Protein AF-A0A2D4SIP0-F1 (afdb_monomer_lite)

Radius of gyration: 26.3 Å; chains: 1; bounding box: 78×58×72 Å

pLDDT: mean 86.63, std 12.49, range [33.88, 98.44]

Foldseek 3Di:
DVVVVVVVVVVVLVVLLVCLPDPCLLVVLLVQLLCLLAPDPDDSLVSLLSNCVSDVPCSVVSLVSSLVSNLNSLVNLLVCLQVCCVVPVVVVCVVVVCVV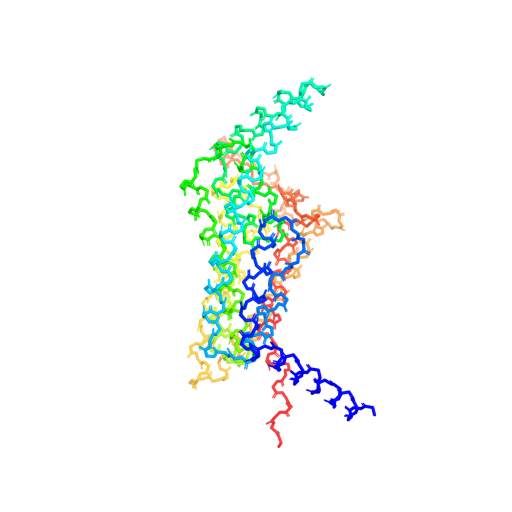VVVVLLVCCVVCLLVVLLCCLQDPNRNSVSSSSCSNSVPDVVSNSVSSNNNSSCRSVVSSVVSVDPVCCCLQQQQNLLVCQLVLLVVLVVVVVCCCPVVVDFDAPLRVVLNVLSVLSNVLSNQLNVCCPPPVVSNLVSLVVNLVSLQVSLVSLVVLQVLLVVNDPDDPSQVPPDPVCPDPVVVVVCVVVDDGDHSNHQPDDDPRGGSSNVSSVSSNVSSCSSCVCVVVVPPPDD

Sequence (334 aa):
MQKTIQSTMKKLYEWCQSLATDAKAKWALAGISFIESSFFPVPPDVILAPMVLADKSRAWFYAFICTLASVLGAILGYIIGRYLFELIGTPILETYSAQSAFEKFTRFYTDWGFWIVIISAISFVPFKVATIASGVVAMEPIGFLAACIIGRAIRFYGVTAALMVNIRLWLFQPLRRGIMISLGSLGVLAAVFGFEYLIGLAPCPLCLNQRIAFYLAVPLGLLAALTGSKKPSLSTISFMILTLIFLANSAYGGYHAGIEWGYWHGPASCAVNAMEVTNIEELILSLENGAPPSCSEAPWRLFGLSLAGYNMLASLGLALLAGFPILYRRKETI

Secondary structure (DSSP, 8-state):
-HHHHHHHHHHHHHHHHHHHHSTTHHHHHHHHHHHHHHT----THHHHHHHHHH-TTSHHHHHHHHHHHHHHHHHHHHHHHHHHIIIIIHHHHHHTT-HHHHHHHHHHHHHHHHHHHHHHHHSSS-HHHHHHHHHHTT--HHHHHHHHHHHHHHHHHHHHHHHHS-HHHHHH-HHHHHHHHHHHHHHHHHHHHHHHHTS--PPPHHHHHHHHHHHHHHHHHHHHHHHTTT-HHHHHHHHHHHHHHHHHHHHHHHHHHHHHTTSSPPPGGGS-------SHHHHHHHHHH-PPPPSSS-S-EETTEEHHHHHHHHHHHHHHHHHHHHHHGGGS--

Structure (mmCIF, N/CA/C/O backbone):
data_AF-A0A2D4SIP0-F1
#
_entry.id   AF-A0A2D4SIP0-F1
#
loop_
_atom_site.group_PDB
_atom_site.id
_atom_site.type_symbol
_atom_site.label_atom_id
_atom_site.label_alt_id
_atom_site.label_comp_id
_atom_site.label_asym_id
_atom_site.label_entity_id
_atom_site.label_seq_id
_atom_site.pdbx_PDB_ins_code
_atom_site.Cartn_x
_atom_site.Cartn_y
_atom_site.Cartn_z
_atom_site.occupancy
_atom_site.B_iso_or_equiv
_atom_site.auth_seq_id
_atom_site.auth_comp_id
_atom_site.auth_asym_id
_atom_site.auth_atom_id
_atom_site.pdbx_PDB_model_num
ATOM 1 N N . MET A 1 1 ? -39.271 7.438 -0.961 1.00 53.78 1 MET A N 1
ATOM 2 C CA . MET A 1 1 ? -37.922 7.389 -1.573 1.00 53.78 1 MET A CA 1
ATOM 3 C C . MET A 1 1 ? -36.937 6.521 -0.779 1.00 53.78 1 MET A C 1
ATOM 5 O O . MET A 1 1 ? -36.484 5.525 -1.321 1.00 53.78 1 MET A O 1
ATOM 9 N N . GLN A 1 2 ? -36.673 6.794 0.510 1.00 52.69 2 GLN A N 1
ATOM 10 C CA . GLN A 1 2 ? -35.760 5.984 1.353 1.00 52.69 2 GLN A CA 1
ATOM 11 C C . GLN A 1 2 ? -36.117 4.484 1.446 1.00 52.69 2 GLN A C 1
ATOM 13 O O . GLN A 1 2 ? -35.240 3.641 1.285 1.00 52.69 2 GLN A O 1
ATOM 18 N N . LYS A 1 3 ? -37.400 4.137 1.637 1.00 59.25 3 LYS A N 1
ATOM 19 C CA . LYS A 1 3 ? -37.852 2.731 1.724 1.00 59.25 3 LYS A CA 1
ATOM 20 C C . LYS A 1 3 ? -37.669 1.946 0.416 1.00 59.25 3 LYS A C 1
ATOM 22 O O . LYS A 1 3 ? -37.361 0.760 0.453 1.00 59.25 3 LYS A O 1
ATOM 27 N N . THR A 1 4 ? -37.826 2.606 -0.731 1.00 64.31 4 THR A N 1
ATOM 28 C CA . THR A 1 4 ? -37.648 1.999 -2.061 1.00 64.31 4 THR A CA 1
ATOM 29 C C . THR A 1 4 ? -36.170 1.752 -2.361 1.00 64.31 4 THR A C 1
ATOM 31 O O . THR A 1 4 ? -35.815 0.690 -2.851 1.00 64.31 4 THR A O 1
ATOM 34 N N . ILE A 1 5 ? -35.289 2.689 -1.990 1.00 60.44 5 ILE A N 1
ATOM 35 C CA . ILE A 1 5 ? -33.833 2.516 -2.120 1.00 60.44 5 ILE A CA 1
ATOM 36 C C . ILE A 1 5 ? -33.348 1.365 -1.225 1.00 60.44 5 ILE A C 1
ATOM 38 O O . ILE A 1 5 ? -32.595 0.508 -1.682 1.00 60.44 5 ILE A O 1
ATOM 42 N N . GLN A 1 6 ? -33.838 1.284 0.018 1.00 65.81 6 GLN A N 1
ATOM 43 C CA . GLN A 1 6 ? -33.513 0.182 0.930 1.00 65.81 6 GLN A CA 1
ATOM 44 C C . GLN A 1 6 ? -33.985 -1.184 0.411 1.00 65.81 6 GLN A C 1
ATOM 46 O O . GLN A 1 6 ? -33.255 -2.164 0.553 1.00 65.81 6 GLN A O 1
ATOM 51 N N . SER A 1 7 ? -35.166 -1.274 -0.212 1.00 74.88 7 SER A N 1
ATOM 52 C CA . SER A 1 7 ? -35.669 -2.550 -0.740 1.00 74.88 7 SER A CA 1
ATOM 53 C C . SER A 1 7 ? -34.929 -2.999 -2.004 1.00 74.88 7 SER A C 1
ATOM 55 O O . SER A 1 7 ? -34.628 -4.184 -2.135 1.00 74.88 7 SER A O 1
ATOM 57 N N . THR A 1 8 ? -34.563 -2.072 -2.894 1.00 72.31 8 THR A N 1
ATOM 58 C CA . THR A 1 8 ? -33.758 -2.374 -4.087 1.00 72.31 8 THR A CA 1
ATOM 59 C C . THR A 1 8 ? -32.338 -2.794 -3.712 1.00 72.31 8 THR A C 1
ATOM 61 O O . THR A 1 8 ? -31.847 -3.791 -4.232 1.00 72.31 8 THR A O 1
ATOM 64 N N . MET A 1 9 ? -31.696 -2.105 -2.759 1.00 65.75 9 MET A N 1
ATOM 65 C CA . MET A 1 9 ? -30.372 -2.497 -2.256 1.00 65.75 9 MET A CA 1
ATOM 66 C C . MET A 1 9 ? -30.395 -3.866 -1.577 1.00 65.75 9 MET A C 1
ATOM 68 O O . MET A 1 9 ? -29.481 -4.658 -1.780 1.00 65.75 9 MET A O 1
ATOM 72 N N . LYS A 1 10 ? -31.446 -4.164 -0.805 1.00 72.88 10 LYS A N 1
ATOM 73 C CA . LYS A 1 10 ? -31.614 -5.468 -0.160 1.00 72.88 10 LYS A CA 1
ATOM 74 C C . LYS A 1 10 ? -31.790 -6.590 -1.188 1.00 72.88 10 LYS A C 1
ATOM 76 O O . LYS A 1 10 ? -31.111 -7.599 -1.079 1.00 72.88 10 LYS A O 1
ATOM 81 N N . LYS A 1 11 ? -32.606 -6.382 -2.226 1.00 71.88 11 LYS A N 1
ATOM 82 C CA . LYS A 1 11 ? -32.772 -7.352 -3.324 1.00 71.88 11 LYS A CA 1
ATOM 83 C C . LYS A 1 11 ? -31.488 -7.568 -4.123 1.00 71.88 11 LYS A C 1
ATOM 85 O O . LYS A 1 11 ? -31.177 -8.700 -4.469 1.00 71.88 11 LYS A O 1
ATOM 90 N N . LEU A 1 12 ? -30.739 -6.500 -4.404 1.00 63.12 12 LEU A N 1
ATOM 91 C CA . LEU A 1 12 ? -29.446 -6.602 -5.082 1.00 63.12 12 LEU A CA 1
ATOM 92 C C . LEU A 1 12 ? -28.431 -7.356 -4.213 1.00 63.12 12 LEU A C 1
ATOM 94 O O . LEU A 1 12 ? -27.719 -8.216 -4.715 1.00 63.12 12 LEU A O 1
ATOM 98 N N . TYR A 1 13 ? -28.404 -7.076 -2.908 1.00 68.06 13 TYR A N 1
ATOM 99 C CA . TYR A 1 13 ? -27.579 -7.800 -1.944 1.00 68.06 13 TYR A CA 1
ATOM 100 C C . TYR A 1 13 ? -27.950 -9.286 -1.887 1.00 68.06 13 TYR A C 1
ATOM 102 O O . TYR A 1 13 ? -27.065 -10.123 -2.006 1.00 68.06 13 TYR A O 1
ATOM 110 N N . GLU A 1 14 ? -29.238 -9.617 -1.780 1.00 69.56 14 GLU A N 1
ATOM 111 C CA . GLU A 1 14 ? -29.744 -10.996 -1.761 1.00 69.56 14 GLU A CA 1
ATOM 112 C C . GLU A 1 14 ? -29.451 -11.740 -3.074 1.00 69.56 14 GLU A C 1
ATOM 114 O O . GLU A 1 14 ? -29.097 -12.915 -3.045 1.00 69.56 14 GLU A O 1
ATOM 119 N N . TRP A 1 15 ? -29.529 -11.061 -4.222 1.00 64.75 15 TRP A N 1
ATOM 120 C CA . TRP A 1 15 ? -29.164 -11.622 -5.527 1.00 64.75 15 TRP A CA 1
ATOM 121 C C . TRP A 1 15 ? -27.650 -11.838 -5.675 1.00 64.75 15 TRP A C 1
ATOM 123 O O . TRP A 1 15 ? -27.212 -12.903 -6.102 1.00 64.75 15 TRP A O 1
ATOM 133 N N . CYS A 1 16 ? -26.820 -10.878 -5.256 1.00 59.16 16 CYS A N 1
ATOM 134 C CA . CYS A 1 16 ? -25.368 -11.066 -5.191 1.00 59.16 16 CYS A CA 1
ATOM 135 C C . CYS A 1 16 ? -24.992 -12.190 -4.216 1.00 59.16 16 CYS A C 1
ATOM 137 O O . CYS A 1 16 ? -24.078 -12.967 -4.481 1.00 59.16 16 CYS A O 1
ATOM 139 N N . GLN A 1 17 ? -25.708 -12.300 -3.096 1.00 65.50 17 GLN A N 1
ATOM 140 C CA . GLN A 1 17 ? -25.509 -13.342 -2.100 1.00 65.50 17 GLN A CA 1
ATOM 141 C C . GLN A 1 17 ? -25.933 -14.716 -2.633 1.00 65.50 17 GLN A C 1
ATOM 143 O O . GLN A 1 17 ? -25.231 -15.694 -2.378 1.00 65.50 17 GLN A O 1
ATOM 148 N N . SER A 1 18 ? -27.011 -14.811 -3.418 1.00 68.12 18 SER A N 1
ATOM 149 C CA . SER A 1 18 ? -27.430 -16.071 -4.043 1.00 68.12 18 SER A CA 1
ATOM 150 C C . SER A 1 18 ? -26.445 -16.522 -5.124 1.00 68.12 18 SER A C 1
ATOM 152 O O . SER A 1 18 ? -26.069 -17.691 -5.157 1.00 68.12 18 SER A O 1
ATOM 154 N N . LEU A 1 19 ? -25.917 -15.590 -5.922 1.00 63.78 19 LEU A N 1
ATOM 155 C CA . LEU A 1 19 ? -24.836 -15.855 -6.877 1.00 63.78 19 LEU A CA 1
ATOM 156 C C . LEU A 1 19 ? -23.527 -16.271 -6.197 1.00 63.78 19 LEU A C 1
ATOM 158 O O . LEU A 1 19 ? -22.802 -17.092 -6.744 1.00 63.78 19 LEU A O 1
ATOM 162 N N . ALA A 1 20 ? -23.221 -15.721 -5.020 1.00 60.88 20 ALA A N 1
ATOM 163 C CA . ALA A 1 20 ? -22.012 -16.038 -4.258 1.00 60.88 20 ALA A CA 1
ATOM 164 C C . ALA A 1 20 ? -22.084 -17.379 -3.507 1.00 60.88 20 ALA A C 1
ATOM 166 O O . ALA A 1 20 ? -21.049 -17.995 -3.246 1.00 60.88 20 ALA A O 1
ATOM 167 N N . THR A 1 21 ? -23.287 -17.816 -3.127 1.00 64.31 21 THR A N 1
ATOM 168 C CA . THR A 1 21 ? -23.518 -19.055 -2.362 1.00 64.31 21 THR A CA 1
ATOM 169 C C . THR A 1 21 ? -23.770 -20.277 -3.244 1.00 64.31 21 THR A C 1
ATOM 171 O O . THR A 1 21 ? -23.653 -21.403 -2.756 1.00 64.31 21 THR A O 1
ATOM 174 N N . ASP A 1 22 ? -24.043 -20.080 -4.536 1.00 71.44 22 ASP A N 1
ATOM 175 C CA . ASP A 1 22 ? -24.164 -21.166 -5.506 1.00 71.44 22 ASP A CA 1
ATOM 176 C C . ASP A 1 22 ? -22.838 -21.949 -5.625 1.00 71.44 22 ASP A C 1
ATOM 178 O O . ASP A 1 22 ? -21.738 -21.386 -5.647 1.00 71.44 22 ASP A O 1
ATOM 182 N N . ALA A 1 23 ? -22.917 -23.275 -5.736 1.00 71.44 23 ALA A N 1
ATOM 183 C CA . ALA A 1 23 ? -21.751 -24.146 -5.890 1.00 71.44 23 ALA A CA 1
ATOM 184 C C . ALA A 1 23 ? -20.905 -23.771 -7.123 1.00 71.44 23 ALA A C 1
ATOM 186 O O . ALA A 1 23 ? -19.687 -23.971 -7.135 1.00 71.44 23 ALA A O 1
ATOM 187 N N . LYS A 1 24 ? -21.544 -23.173 -8.137 1.00 81.81 24 LYS A N 1
ATOM 188 C CA . LYS A 1 24 ? -20.914 -22.682 -9.370 1.00 81.81 24 LYS A CA 1
ATOM 189 C C . LYS A 1 24 ? -20.072 -21.418 -9.172 1.00 81.81 24 LYS A C 1
ATOM 191 O O . LYS A 1 24 ? -19.169 -21.176 -9.970 1.00 81.81 24 LYS A O 1
ATOM 196 N N . ALA A 1 25 ? -20.298 -20.651 -8.104 1.00 81.56 25 ALA A N 1
ATOM 197 C CA . ALA A 1 25 ? -19.596 -19.394 -7.840 1.00 81.56 25 ALA A CA 1
ATOM 198 C C . ALA A 1 25 ? -18.077 -19.584 -7.728 1.00 81.56 25 ALA A C 1
ATOM 200 O O . ALA A 1 25 ? -17.297 -18.801 -8.261 1.00 81.56 25 ALA A O 1
ATOM 201 N N . LYS A 1 26 ? -17.649 -20.682 -7.092 1.00 87.25 26 LYS A N 1
ATOM 202 C CA . LYS A 1 26 ? -16.228 -21.029 -6.921 1.00 87.25 26 LYS A CA 1
ATOM 203 C C . LYS A 1 26 ? -15.543 -21.317 -8.259 1.00 87.25 26 LYS A C 1
ATOM 205 O O . LYS A 1 26 ? -14.390 -20.946 -8.451 1.00 87.25 26 LYS A O 1
ATOM 210 N N . TRP A 1 27 ? -16.265 -21.948 -9.185 1.00 87.81 27 TRP A N 1
ATOM 211 C CA . TRP A 1 27 ? -15.774 -22.239 -10.531 1.00 87.81 27 TRP A CA 1
ATOM 212 C C . TRP A 1 27 ? -15.714 -20.985 -11.396 1.00 87.81 27 TRP A C 1
ATOM 214 O O . TRP A 1 27 ? -14.736 -20.795 -12.112 1.00 87.81 27 TRP A O 1
ATOM 224 N N . ALA A 1 28 ? -16.706 -20.099 -11.284 1.00 87.06 28 ALA A N 1
ATOM 225 C CA . ALA A 1 28 ? -16.669 -18.794 -11.938 1.00 87.06 28 ALA A CA 1
ATOM 226 C C . ALA A 1 28 ? -15.492 -17.944 -11.430 1.00 87.06 28 ALA A C 1
ATOM 228 O O . ALA A 1 28 ? -14.763 -17.366 -12.234 1.00 87.06 28 ALA A O 1
ATOM 229 N N . LEU A 1 29 ? -15.259 -17.931 -10.112 1.00 90.12 29 LEU A N 1
ATOM 230 C CA . LEU A 1 29 ? -14.120 -17.263 -9.482 1.00 90.12 29 LEU A CA 1
ATOM 231 C C . LEU A 1 29 ? -12.785 -17.796 -10.020 1.00 90.12 29 LEU A C 1
ATOM 233 O O . LEU A 1 29 ? -11.939 -17.012 -10.450 1.00 90.12 29 LEU A O 1
ATOM 237 N N . ALA A 1 30 ? -12.617 -19.122 -10.043 1.00 92.50 30 ALA A N 1
ATOM 238 C CA . ALA A 1 30 ? -11.422 -19.762 -10.584 1.00 92.50 30 ALA A CA 1
ATOM 239 C C . ALA A 1 30 ? -11.232 -19.434 -12.074 1.00 92.50 30 ALA A C 1
ATOM 241 O O . ALA A 1 30 ? -10.160 -18.994 -12.477 1.00 92.50 30 ALA A O 1
ATOM 242 N N . GLY A 1 31 ? -12.283 -19.581 -12.885 1.00 91.12 31 GLY A N 1
ATOM 243 C CA . GLY A 1 31 ? -12.233 -19.318 -14.322 1.00 91.12 31 GLY A CA 1
ATOM 244 C C . GLY A 1 31 ? -11.855 -17.873 -14.641 1.00 91.12 31 GLY A C 1
ATOM 245 O O . GLY A 1 31 ? -10.965 -17.635 -15.450 1.00 91.12 31 GLY A O 1
ATOM 246 N N . ILE A 1 32 ? -12.466 -16.901 -13.964 1.00 90.19 32 ILE A N 1
ATOM 247 C CA . ILE A 1 32 ? -12.169 -15.481 -14.184 1.00 90.19 32 ILE A CA 1
ATOM 248 C C . ILE A 1 32 ? -10.760 -15.132 -13.712 1.00 90.19 32 ILE A C 1
ATOM 250 O O . ILE A 1 32 ? -10.041 -14.435 -14.421 1.00 90.19 32 ILE A O 1
ATOM 254 N N . SER A 1 33 ? -10.327 -15.664 -12.569 1.00 92.06 33 SER A N 1
ATOM 255 C CA . SER A 1 33 ? -8.967 -15.448 -12.075 1.00 92.06 33 SER A CA 1
ATOM 256 C C . SER A 1 33 ? -7.897 -16.055 -12.993 1.00 92.06 33 SER A C 1
ATOM 258 O O . SER A 1 33 ? -6.858 -15.433 -13.214 1.00 92.06 33 SER A O 1
ATOM 260 N N . PHE A 1 34 ? -8.165 -17.222 -13.581 1.00 94.50 34 PHE A N 1
ATOM 261 C CA . PHE A 1 34 ? -7.307 -17.848 -14.587 1.00 94.50 34 PHE A CA 1
ATOM 262 C C . PHE A 1 34 ? -7.231 -17.011 -15.869 1.00 94.50 34 PHE A C 1
ATOM 264 O O . PHE A 1 34 ? -6.147 -16.707 -16.369 1.00 94.50 34 PHE A O 1
ATOM 271 N N . ILE A 1 35 ? -8.389 -16.608 -16.393 1.00 90.06 35 ILE A N 1
ATOM 272 C CA . ILE A 1 35 ? -8.503 -15.855 -17.643 1.00 90.06 35 ILE A CA 1
ATOM 273 C C . ILE A 1 35 ? -7.854 -14.465 -17.523 1.00 90.06 35 ILE A C 1
ATOM 275 O O . ILE A 1 35 ? -7.194 -14.025 -18.469 1.00 90.06 35 ILE A O 1
ATOM 279 N N . GLU A 1 36 ? -7.997 -13.798 -16.372 1.00 89.81 36 GLU A N 1
ATOM 280 C CA . GLU A 1 36 ? -7.398 -12.483 -16.107 1.00 89.81 36 GLU A CA 1
ATOM 281 C C . GLU A 1 36 ? -5.876 -12.515 -16.149 1.00 89.81 36 GLU A C 1
ATOM 283 O O . GLU A 1 36 ? -5.260 -11.663 -16.791 1.00 89.81 36 GLU A O 1
ATOM 288 N N . SER A 1 37 ? -5.280 -13.536 -15.530 1.00 87.75 37 SER A N 1
ATOM 289 C CA . SER A 1 37 ? -3.837 -13.756 -15.591 1.00 87.75 37 SER A CA 1
ATOM 290 C C . SER A 1 37 ? -3.338 -14.138 -16.978 1.00 87.75 37 SER A C 1
ATOM 292 O O . SER A 1 37 ? -2.168 -13.913 -17.261 1.00 87.75 37 SER A O 1
ATOM 294 N N . SER A 1 38 ? -4.191 -14.735 -17.814 1.00 86.50 38 SER A N 1
ATOM 295 C CA . SER A 1 38 ? -3.776 -15.293 -19.103 1.00 86.50 38 SER A CA 1
ATOM 296 C C . SER A 1 38 ? -3.867 -14.270 -20.239 1.00 86.50 38 SER A C 1
ATOM 298 O O . SER A 1 38 ? -2.875 -14.021 -20.917 1.00 86.50 38 SER A O 1
ATOM 300 N N . PHE A 1 39 ? -5.050 -13.681 -20.485 1.00 79.75 39 PHE A N 1
ATOM 301 C CA . PHE A 1 39 ? -5.259 -12.824 -21.667 1.00 79.75 39 PHE A CA 1
ATOM 302 C C . PHE A 1 39 ? -6.396 -11.780 -21.560 1.00 79.75 39 PHE A C 1
ATOM 304 O O . PHE A 1 39 ? -6.240 -10.659 -22.054 1.00 79.75 39 PHE A O 1
ATOM 311 N N . PHE A 1 40 ? -7.525 -12.047 -20.892 1.00 76.75 40 PHE A N 1
ATOM 312 C CA . PHE A 1 40 ? -8.718 -11.173 -20.969 1.00 76.75 40 PHE A CA 1
ATOM 313 C C . PHE A 1 40 ? -8.846 -10.208 -19.765 1.00 76.75 40 PHE A C 1
ATOM 315 O O . PHE A 1 40 ? -8.470 -10.568 -18.657 1.00 76.75 40 PHE A O 1
ATOM 322 N N . PRO A 1 41 ? -9.301 -8.947 -19.920 1.00 72.00 41 PRO A N 1
ATOM 323 C CA . PRO A 1 41 ? -9.311 -7.962 -18.830 1.00 72.00 41 PRO A CA 1
ATOM 324 C C . PRO A 1 41 ? -10.596 -8.022 -17.984 1.00 72.00 41 PRO A C 1
ATOM 326 O O . PRO A 1 41 ? -11.470 -7.172 -18.128 1.00 72.00 41 PRO A O 1
ATOM 329 N N . VAL A 1 42 ? -10.714 -8.996 -17.076 1.00 76.81 42 VAL A N 1
ATOM 330 C CA . VAL A 1 42 ? -11.786 -9.006 -16.057 1.00 76.81 42 VAL A CA 1
ATOM 331 C C . VAL A 1 42 ? -11.170 -9.174 -14.669 1.00 76.81 42 VAL A C 1
ATOM 333 O O . VAL A 1 42 ? -10.675 -10.257 -14.376 1.00 76.81 42 VAL A O 1
ATOM 336 N N . PRO A 1 43 ? -11.204 -8.152 -13.794 1.00 82.56 43 PRO A N 1
ATOM 337 C CA . PRO A 1 43 ? -10.594 -8.254 -12.474 1.00 82.56 43 PRO A CA 1
ATOM 338 C C . PRO A 1 43 ? -11.303 -9.312 -11.604 1.00 82.56 43 PRO A C 1
ATOM 340 O O . PRO A 1 43 ? -12.502 -9.172 -11.342 1.00 82.56 43 PRO A O 1
ATOM 343 N N . PRO A 1 44 ? -10.594 -10.335 -11.090 1.00 85.88 44 PRO A N 1
ATOM 344 C CA . PRO A 1 44 ? -11.175 -11.348 -10.199 1.00 85.88 44 PRO A CA 1
ATOM 345 C C . PRO A 1 44 ? -11.720 -10.759 -8.892 1.00 85.88 44 PRO A C 1
ATOM 347 O O . PRO A 1 44 ? -12.631 -11.323 -8.283 1.00 85.88 44 PRO A O 1
ATOM 350 N N . ASP A 1 45 ? -11.213 -9.591 -8.492 1.00 86.25 45 ASP A N 1
ATOM 351 C CA . ASP A 1 45 ? -11.647 -8.839 -7.314 1.00 86.25 45 ASP A CA 1
ATOM 352 C C . ASP A 1 45 ? -13.157 -8.519 -7.337 1.00 86.25 45 ASP A C 1
ATOM 354 O O . ASP A 1 45 ? -13.797 -8.503 -6.284 1.00 86.25 45 ASP A O 1
ATOM 358 N N . VAL A 1 46 ? -13.747 -8.347 -8.532 1.00 83.38 46 VAL A N 1
ATOM 359 C CA . VAL A 1 46 ? -15.185 -8.061 -8.728 1.00 83.38 46 VAL A CA 1
ATOM 360 C C . VAL A 1 46 ? -16.071 -9.186 -8.188 1.00 83.38 46 VAL A C 1
ATOM 362 O O . VAL A 1 46 ? -17.180 -8.926 -7.728 1.00 83.38 46 VAL A O 1
ATOM 365 N N . ILE A 1 47 ? -15.582 -10.427 -8.205 1.00 86.06 47 ILE A N 1
ATOM 366 C CA . ILE A 1 47 ? -16.315 -11.605 -7.720 1.00 86.06 47 ILE A CA 1
ATOM 367 C C . ILE A 1 47 ? -15.813 -12.029 -6.343 1.00 86.06 47 ILE A C 1
ATOM 369 O O . ILE A 1 47 ? -16.615 -12.378 -5.477 1.00 86.06 47 ILE A O 1
ATOM 373 N N . LEU A 1 48 ? -14.502 -11.939 -6.102 1.00 88.69 48 LEU A N 1
ATOM 374 C CA . LEU A 1 48 ? -13.917 -12.255 -4.802 1.00 88.69 48 LEU A CA 1
ATOM 375 C C . LEU A 1 48 ? -14.553 -11.412 -3.688 1.00 88.69 48 LEU A C 1
ATOM 377 O O . LEU A 1 48 ? -14.931 -11.954 -2.651 1.00 88.69 48 LEU A O 1
ATOM 381 N N . ALA A 1 49 ? -14.722 -10.104 -3.908 1.00 88.25 49 ALA A N 1
ATOM 382 C CA . ALA A 1 49 ? -15.237 -9.199 -2.889 1.00 88.25 49 ALA A CA 1
ATOM 383 C C . ALA A 1 49 ? -16.656 -9.537 -2.391 1.00 88.25 49 ALA A C 1
ATOM 385 O O . ALA A 1 49 ? -16.821 -9.726 -1.180 1.00 88.25 49 ALA A O 1
ATOM 386 N N . PRO A 1 50 ? -17.683 -9.663 -3.256 1.00 84.62 50 PRO A N 1
ATOM 387 C CA . PRO A 1 50 ? -19.018 -10.046 -2.806 1.00 84.62 50 PRO A CA 1
ATOM 388 C C . PRO A 1 50 ? -19.049 -11.447 -2.185 1.00 84.62 50 PRO A C 1
ATOM 390 O O . PRO A 1 50 ? -19.760 -11.640 -1.202 1.00 84.62 50 PRO A O 1
ATOM 393 N N . MET A 1 51 ? -18.247 -12.404 -2.671 1.00 87.31 51 MET A N 1
ATOM 394 C CA . MET A 1 51 ? -18.176 -13.746 -2.076 1.00 87.31 51 MET A CA 1
ATOM 395 C C . MET A 1 51 ? -17.606 -13.732 -0.654 1.00 87.31 51 MET A C 1
ATOM 397 O O . MET A 1 51 ? -18.165 -14.365 0.242 1.00 87.31 51 MET A O 1
ATOM 401 N N . VAL A 1 52 ? -16.533 -12.971 -0.420 1.00 89.50 52 VAL A N 1
ATOM 402 C CA . VAL A 1 52 ? -15.929 -12.794 0.910 1.00 89.50 52 VAL A CA 1
ATOM 403 C C . VAL A 1 52 ? -16.893 -12.098 1.874 1.00 89.50 52 VAL A C 1
ATOM 405 O O . VAL A 1 52 ? -16.979 -12.475 3.043 1.00 89.50 52 VAL A O 1
ATOM 408 N N . LEU A 1 53 ? -17.633 -11.092 1.401 1.00 85.00 53 LEU A N 1
ATOM 409 C CA . LEU A 1 53 ? -18.616 -10.377 2.218 1.00 85.00 53 LEU A CA 1
ATOM 410 C C . LEU A 1 53 ? -19.870 -11.215 2.509 1.00 85.00 53 LEU A C 1
ATOM 412 O O . LEU A 1 53 ? -20.455 -11.052 3.580 1.00 85.00 53 LEU A O 1
ATOM 416 N N . ALA A 1 54 ? -20.265 -12.100 1.589 1.00 83.44 54 ALA A N 1
ATOM 417 C CA . ALA A 1 54 ? -21.393 -13.014 1.750 1.00 83.44 54 ALA A CA 1
ATOM 418 C C . ALA A 1 54 ? -21.092 -14.154 2.736 1.00 83.44 54 ALA A C 1
ATOM 420 O O . ALA A 1 54 ? -21.950 -14.493 3.549 1.00 83.44 54 ALA A O 1
ATOM 421 N N . ASP A 1 55 ? -19.882 -14.724 2.691 1.00 84.38 55 ASP A N 1
ATOM 422 C CA . ASP A 1 55 ? -19.449 -15.796 3.590 1.00 84.38 55 ASP A CA 1
ATOM 423 C C . ASP A 1 55 ? -17.994 -15.599 4.045 1.00 84.38 55 ASP A C 1
ATOM 425 O O . ASP A 1 55 ? -17.033 -16.106 3.455 1.00 84.38 55 ASP A O 1
ATOM 429 N N . LYS A 1 56 ? -17.840 -14.892 5.170 1.00 87.94 56 LYS A N 1
ATOM 430 C CA . LYS A 1 56 ? -16.535 -14.631 5.792 1.00 87.94 56 LYS A CA 1
ATOM 431 C C . LYS A 1 56 ? -15.852 -15.893 6.327 1.00 87.94 56 LYS A C 1
ATOM 433 O O . LYS A 1 56 ? -14.638 -15.869 6.509 1.00 87.94 56 LYS A O 1
ATOM 438 N N . SER A 1 57 ? -16.582 -16.984 6.576 1.00 88.62 57 SER A N 1
ATOM 439 C CA . SER A 1 57 ? -15.992 -18.218 7.119 1.00 88.62 57 SER A CA 1
ATOM 440 C C . SER A 1 57 ? -15.095 -18.927 6.100 1.00 88.62 57 SER A C 1
ATOM 442 O O . SER A 1 57 ? -14.097 -19.545 6.465 1.00 88.62 57 SER A O 1
ATOM 444 N N . ARG A 1 58 ? -15.411 -18.779 4.807 1.00 89.62 58 ARG A N 1
ATOM 445 C CA . ARG A 1 58 ? -14.692 -19.397 3.683 1.00 89.62 58 ARG A CA 1
ATOM 446 C C . ARG A 1 58 ? -13.801 -18.431 2.914 1.00 89.62 58 ARG A C 1
ATOM 448 O O . ARG A 1 58 ? -13.196 -18.808 1.917 1.00 89.62 58 ARG A O 1
ATOM 455 N N . ALA A 1 59 ? -13.689 -17.190 3.357 1.00 92.06 59 ALA A N 1
ATOM 456 C CA . ALA A 1 59 ? -13.039 -16.148 2.577 1.00 92.06 59 ALA A CA 1
ATOM 457 C C . ALA A 1 59 ? -11.546 -16.417 2.292 1.00 92.06 59 ALA A C 1
ATOM 459 O O . ALA A 1 59 ? -11.099 -16.206 1.167 1.00 92.06 59 ALA A O 1
ATOM 460 N N . TRP A 1 60 ? -10.797 -17.009 3.230 1.00 95.19 60 TRP A N 1
ATOM 461 C CA . TRP A 1 60 ? -9.416 -17.451 2.965 1.00 95.19 60 TRP A CA 1
ATOM 462 C C . TRP A 1 60 ? -9.325 -18.573 1.927 1.00 95.19 60 TRP A C 1
ATOM 464 O O . TRP A 1 60 ? -8.362 -18.645 1.168 1.00 95.19 60 TRP A O 1
ATOM 474 N N . PHE A 1 61 ? -10.345 -19.427 1.856 1.00 94.31 61 PHE A N 1
ATOM 475 C CA . PHE A 1 61 ? -10.434 -20.468 0.841 1.00 94.31 61 PHE A CA 1
ATOM 476 C C . PHE A 1 61 ? -10.730 -19.879 -0.548 1.00 94.31 61 PHE A C 1
ATOM 478 O O . PHE A 1 61 ? -10.176 -20.344 -1.541 1.00 94.31 61 PHE A O 1
ATOM 485 N N . TYR A 1 62 ? -11.530 -18.811 -0.638 1.00 93.81 62 TYR A N 1
ATOM 486 C CA . TYR A 1 62 ? -11.720 -18.080 -1.897 1.00 93.81 62 TYR A CA 1
ATOM 487 C C . TYR A 1 62 ? -10.421 -17.418 -2.377 1.00 93.81 62 TYR A C 1
ATOM 489 O O . TYR A 1 62 ? -10.086 -17.532 -3.555 1.00 93.81 62 TYR A O 1
ATOM 497 N N . ALA A 1 63 ? -9.642 -16.818 -1.469 1.00 95.88 63 ALA A N 1
ATOM 498 C CA . ALA A 1 63 ? -8.318 -16.275 -1.789 1.00 95.88 63 ALA A CA 1
ATOM 499 C C . ALA A 1 63 ? -7.354 -17.355 -2.313 1.00 95.88 63 ALA A C 1
ATOM 501 O O . ALA A 1 63 ? -6.618 -17.118 -3.274 1.00 95.88 63 ALA A O 1
ATOM 502 N N . PHE A 1 64 ? -7.392 -18.552 -1.719 1.00 96.50 64 PHE A N 1
ATOM 503 C CA . PHE A 1 64 ? -6.613 -19.702 -2.176 1.00 96.50 64 PHE A CA 1
ATOM 504 C C . PHE A 1 64 ? -6.995 -20.126 -3.602 1.00 96.50 64 PHE A C 1
ATOM 506 O O . PHE A 1 64 ? -6.113 -20.272 -4.447 1.00 96.50 64 PHE A O 1
ATOM 513 N N . ILE A 1 65 ? -8.297 -20.253 -3.895 1.00 94.94 65 ILE A N 1
ATOM 514 C CA . ILE A 1 65 ? -8.791 -20.581 -5.244 1.00 94.94 65 ILE A CA 1
ATOM 515 C C . ILE A 1 65 ? -8.305 -19.549 -6.268 1.00 94.94 65 ILE A C 1
ATOM 517 O O . ILE A 1 65 ? -7.777 -19.942 -7.307 1.00 94.94 65 ILE A O 1
ATOM 521 N N . CYS A 1 66 ? -8.441 -18.249 -5.974 1.00 95.25 66 CYS A N 1
ATOM 522 C CA . CYS A 1 66 ? -7.939 -17.188 -6.851 1.00 95.25 66 CYS A CA 1
ATOM 523 C C . CYS A 1 66 ? -6.436 -17.312 -7.072 1.00 95.25 66 CYS A C 1
ATOM 525 O O . CYS A 1 66 ? -5.978 -17.270 -8.204 1.00 95.25 66 CYS A O 1
ATOM 527 N N . THR A 1 67 ? -5.658 -17.502 -6.006 1.00 96.75 67 THR A N 1
ATOM 528 C CA . THR A 1 67 ? -4.198 -17.602 -6.112 1.00 96.75 67 THR A CA 1
ATOM 529 C C . THR A 1 67 ? -3.800 -18.767 -7.013 1.00 96.75 67 THR A C 1
ATOM 531 O O . THR A 1 67 ? -3.031 -18.578 -7.952 1.00 96.75 67 THR A O 1
ATOM 534 N N . LEU A 1 68 ? -4.375 -19.951 -6.788 1.00 97.31 68 LEU A N 1
ATOM 535 C CA . LEU A 1 68 ? -4.075 -21.138 -7.582 1.00 97.31 68 LEU A CA 1
ATOM 536 C C . LEU A 1 68 ? -4.478 -20.958 -9.051 1.00 97.31 68 LEU A C 1
ATOM 538 O O . LEU A 1 68 ? -3.660 -21.166 -9.945 1.00 97.31 68 LEU A O 1
ATOM 542 N N . ALA A 1 69 ? -5.715 -20.533 -9.310 1.00 96.31 69 ALA A N 1
ATOM 543 C CA . ALA A 1 69 ? -6.208 -20.335 -10.669 1.00 96.31 69 ALA A CA 1
ATOM 544 C C . ALA A 1 69 ? -5.431 -19.237 -11.410 1.00 96.31 69 ALA A C 1
ATOM 546 O O . ALA A 1 69 ? -5.088 -19.392 -12.579 1.00 96.31 69 ALA A O 1
ATOM 547 N N . SER A 1 70 ? -5.088 -18.156 -10.711 1.00 96.12 70 SER A N 1
ATOM 548 C CA . SER A 1 70 ? -4.289 -17.055 -11.235 1.00 96.12 70 SER A CA 1
ATOM 549 C C . SER A 1 70 ? -2.869 -17.482 -11.599 1.00 96.12 70 SER A C 1
ATOM 551 O O . SER A 1 70 ? -2.369 -17.049 -12.635 1.00 96.12 70 SER A O 1
ATOM 553 N N . VAL A 1 71 ? -2.226 -18.333 -10.791 1.00 97.00 71 VAL A N 1
ATOM 554 C CA . VAL A 1 71 ? -0.893 -18.884 -11.084 1.00 97.00 71 VAL A CA 1
ATOM 555 C C . VAL A 1 71 ? -0.951 -19.832 -12.281 1.00 97.00 71 VAL A C 1
ATOM 557 O O . VAL A 1 71 ? -0.120 -19.721 -13.177 1.00 97.00 71 VAL A O 1
ATOM 560 N N . LEU A 1 72 ? -1.963 -20.700 -12.364 1.00 97.31 72 LEU A N 1
ATOM 561 C CA . LEU A 1 72 ? -2.173 -21.552 -13.540 1.00 97.31 72 LEU A CA 1
ATOM 562 C C . LEU A 1 72 ? -2.394 -20.719 -14.813 1.00 97.31 72 LEU A C 1
ATOM 564 O O . LEU A 1 72 ? -1.843 -21.038 -15.865 1.00 97.31 72 LEU A O 1
ATOM 568 N N . GLY A 1 73 ? -3.140 -19.618 -14.711 1.00 95.81 73 GLY A N 1
ATOM 569 C CA . GLY A 1 73 ? -3.310 -18.675 -15.814 1.00 95.81 73 GLY A CA 1
ATOM 570 C C . GLY A 1 73 ? -2.014 -17.947 -16.180 1.00 95.81 73 GLY A C 1
ATOM 571 O O . GLY A 1 73 ? -1.740 -17.724 -17.353 1.00 95.81 73 GLY A O 1
ATOM 572 N N . ALA A 1 74 ? -1.166 -17.632 -15.197 1.00 96.12 74 ALA A N 1
ATOM 573 C CA . ALA A 1 74 ? 0.146 -17.027 -15.432 1.00 96.12 74 ALA A CA 1
ATOM 574 C C . ALA A 1 74 ? 1.079 -17.972 -16.202 1.00 96.12 74 ALA A C 1
ATOM 576 O O . ALA A 1 74 ? 1.786 -17.535 -17.105 1.00 96.12 74 ALA A O 1
ATOM 577 N N . ILE A 1 75 ? 1.045 -19.270 -15.876 1.00 97.00 75 ILE A N 1
ATOM 578 C CA . ILE A 1 75 ? 1.772 -20.311 -16.613 1.00 97.00 75 ILE A CA 1
ATOM 579 C C . ILE A 1 75 ? 1.289 -20.350 -18.066 1.00 97.00 75 ILE A C 1
ATOM 581 O O . ILE A 1 75 ? 2.111 -20.372 -18.979 1.00 97.00 75 ILE A O 1
ATOM 585 N N . LEU A 1 76 ? -0.027 -20.290 -18.299 1.00 96.06 76 LEU A N 1
ATOM 586 C CA . LEU A 1 76 ? -0.563 -20.197 -19.657 1.00 96.06 76 LEU A CA 1
ATOM 587 C C . LEU A 1 76 ? -0.097 -18.911 -20.363 1.00 96.06 76 LEU A C 1
ATOM 589 O O . LEU A 1 76 ? 0.326 -18.981 -21.511 1.00 96.06 76 LEU A O 1
ATOM 593 N N . GLY A 1 77 ? -0.117 -17.759 -19.689 1.00 95.31 77 GLY A N 1
ATOM 594 C CA . GLY A 1 77 ? 0.388 -16.489 -20.223 1.00 95.31 77 GLY A CA 1
ATOM 595 C C . GLY A 1 77 ? 1.870 -16.547 -20.612 1.00 95.31 77 GLY A C 1
ATOM 596 O O . GLY A 1 77 ? 2.238 -16.103 -21.699 1.00 95.31 77 GLY A O 1
ATOM 597 N N . TYR A 1 78 ? 2.707 -17.169 -19.778 1.00 95.75 78 TYR A N 1
ATOM 598 C CA . TYR A 1 78 ? 4.122 -17.420 -20.067 1.00 95.75 78 TYR A CA 1
ATOM 599 C C . TYR A 1 78 ? 4.295 -18.298 -21.312 1.00 95.75 78 TYR A C 1
ATOM 601 O O . TYR A 1 78 ? 5.070 -17.972 -22.210 1.00 95.75 78 TYR A O 1
ATOM 609 N N . ILE A 1 79 ? 3.532 -19.390 -21.400 1.00 95.12 79 ILE A N 1
ATOM 610 C CA . ILE A 1 79 ? 3.537 -20.290 -22.559 1.00 95.12 79 ILE A CA 1
ATOM 611 C C . ILE A 1 79 ? 3.123 -19.526 -23.823 1.00 95.12 79 ILE A C 1
ATOM 613 O O . ILE A 1 79 ? 3.818 -19.602 -24.834 1.00 95.12 79 ILE A O 1
ATOM 617 N N . ILE A 1 80 ? 2.040 -18.744 -23.758 1.00 93.25 80 ILE A N 1
ATOM 618 C CA . ILE A 1 80 ? 1.587 -17.895 -24.865 1.00 93.25 80 ILE A CA 1
ATOM 619 C C . ILE A 1 80 ? 2.712 -16.953 -25.293 1.00 93.25 80 ILE A C 1
ATOM 621 O O . ILE A 1 80 ? 3.025 -16.903 -26.475 1.00 93.25 80 ILE A O 1
ATOM 625 N N . GLY A 1 81 ? 3.355 -16.249 -24.359 1.00 92.94 81 GLY A N 1
ATOM 626 C CA . GLY A 1 81 ? 4.462 -15.344 -24.668 1.00 92.94 81 GLY A CA 1
ATOM 627 C C . GLY A 1 81 ? 5.630 -16.043 -25.360 1.00 92.94 81 GLY A C 1
ATOM 628 O O . GLY A 1 81 ? 6.130 -15.542 -26.365 1.00 92.94 81 GLY A O 1
ATOM 629 N N . ARG A 1 82 ? 6.020 -17.226 -24.873 1.00 91.88 82 ARG A N 1
ATOM 630 C CA . ARG A 1 82 ? 7.147 -17.992 -25.418 1.00 91.88 82 ARG A CA 1
ATOM 631 C C . ARG A 1 82 ? 6.892 -18.448 -26.854 1.00 91.88 82 ARG A C 1
ATOM 633 O O . ARG A 1 82 ? 7.744 -18.231 -27.709 1.00 91.88 82 ARG A O 1
ATOM 640 N N . TYR A 1 83 ? 5.724 -19.035 -27.120 1.00 91.88 83 TYR A N 1
ATOM 641 C CA . TYR A 1 83 ? 5.382 -19.539 -28.453 1.00 91.88 83 TYR A CA 1
ATOM 642 C C . TYR A 1 83 ? 5.008 -18.416 -29.423 1.00 91.88 83 TYR A C 1
ATOM 644 O O . TYR A 1 83 ? 5.461 -18.406 -30.563 1.00 91.88 83 TYR A O 1
ATOM 652 N N . LEU A 1 84 ? 4.217 -17.431 -28.991 1.00 88.12 84 LEU A N 1
ATOM 653 C CA . LEU A 1 84 ? 3.804 -16.324 -29.856 1.00 88.12 84 LEU A CA 1
ATOM 654 C C . LEU A 1 84 ? 5.006 -15.489 -30.315 1.00 88.12 84 LEU A C 1
ATOM 656 O O . LEU A 1 84 ? 5.024 -15.016 -31.450 1.00 88.12 84 LEU A O 1
ATOM 660 N N . PHE A 1 85 ? 6.023 -15.333 -29.462 1.00 86.75 85 PHE A N 1
ATOM 661 C CA . PHE A 1 85 ? 7.251 -14.639 -29.833 1.00 86.75 85 PHE A CA 1
ATOM 662 C C . PHE A 1 85 ? 8.046 -15.381 -30.913 1.00 86.75 85 PHE A C 1
ATOM 664 O O . PHE A 1 85 ? 8.528 -14.744 -31.844 1.00 86.75 85 PHE A O 1
ATOM 671 N N . GLU A 1 86 ? 8.130 -16.710 -30.841 1.00 83.31 86 GLU A N 1
ATOM 672 C CA . GLU A 1 86 ? 8.800 -17.512 -31.874 1.00 83.31 86 GLU A CA 1
ATOM 673 C C . GLU A 1 86 ? 8.047 -17.496 -33.210 1.00 83.31 86 GLU A C 1
ATOM 675 O O . GLU A 1 86 ? 8.678 -17.460 -34.261 1.00 83.31 86 GLU A O 1
ATOM 680 N N . LEU A 1 87 ? 6.708 -17.489 -33.184 1.00 85.88 87 LEU A N 1
ATOM 681 C CA . LEU A 1 87 ? 5.894 -17.471 -34.404 1.00 85.88 87 LEU A CA 1
ATOM 682 C C . LEU A 1 87 ? 5.773 -16.082 -35.051 1.00 85.88 87 LEU A C 1
ATOM 684 O O . LEU A 1 87 ? 5.730 -15.980 -36.274 1.00 85.88 87 LEU A O 1
ATOM 688 N N . ILE A 1 88 ? 5.638 -15.024 -34.249 1.00 84.31 88 ILE A N 1
ATOM 689 C CA . ILE A 1 88 ? 5.249 -13.681 -34.721 1.00 84.31 88 ILE A CA 1
ATOM 690 C C . ILE A 1 88 ? 6.236 -12.602 -34.262 1.00 84.31 88 ILE A C 1
ATOM 692 O O . ILE A 1 88 ? 6.432 -11.607 -34.954 1.00 84.31 88 ILE A O 1
ATOM 696 N N . GLY A 1 89 ? 6.877 -12.776 -33.108 1.00 81.50 89 GLY A N 1
ATOM 697 C CA . GLY A 1 89 ? 7.800 -11.788 -32.551 1.00 81.50 89 GLY A CA 1
ATOM 698 C C . GLY A 1 89 ? 9.099 -11.653 -33.343 1.00 81.50 89 GLY A C 1
ATOM 699 O O . GLY A 1 89 ? 9.496 -10.532 -33.658 1.00 81.50 89 GLY A O 1
ATOM 700 N N . THR A 1 90 ? 9.738 -12.768 -33.709 1.00 81.75 90 THR A N 1
ATOM 701 C CA . THR A 1 90 ? 11.011 -12.744 -34.448 1.00 81.75 90 THR A CA 1
ATOM 702 C C . THR A 1 90 ? 10.888 -12.105 -35.838 1.00 81.75 90 THR A C 1
ATOM 704 O O . THR A 1 90 ? 11.685 -11.201 -36.109 1.00 81.75 90 THR A O 1
ATOM 707 N N . PRO A 1 91 ? 9.859 -12.392 -36.671 1.00 85.06 91 PRO A N 1
ATOM 708 C CA . PRO A 1 91 ? 9.720 -11.721 -37.965 1.00 85.06 91 PRO A CA 1
ATOM 709 C C . PRO A 1 91 ? 9.419 -10.221 -37.828 1.00 85.06 91 PRO A C 1
ATOM 711 O O . PRO A 1 91 ? 9.865 -9.415 -38.648 1.00 85.06 91 PRO A O 1
ATOM 714 N N . ILE A 1 92 ? 8.688 -9.812 -36.782 1.00 86.25 92 ILE A N 1
ATOM 715 C CA . ILE A 1 92 ? 8.417 -8.393 -36.506 1.00 86.25 92 ILE A CA 1
ATOM 716 C C . ILE A 1 92 ? 9.713 -7.667 -36.137 1.00 86.25 92 ILE A C 1
ATOM 718 O O . ILE A 1 92 ? 9.985 -6.595 -36.673 1.00 86.25 92 ILE A O 1
ATOM 722 N N . LEU A 1 93 ? 10.532 -8.234 -35.249 1.00 85.94 93 LEU A N 1
ATOM 723 C CA . LEU A 1 93 ? 11.790 -7.602 -34.841 1.00 85.94 93 LEU A CA 1
ATOM 724 C C . LEU A 1 93 ? 12.741 -7.388 -36.021 1.00 85.94 93 LEU A C 1
ATOM 726 O O . LEU A 1 93 ? 13.392 -6.345 -36.086 1.00 85.94 93 LEU A O 1
ATOM 730 N N . GLU A 1 94 ? 12.783 -8.340 -36.951 1.00 83.81 94 GLU A N 1
ATOM 731 C CA . GLU A 1 94 ? 13.562 -8.240 -38.185 1.00 83.81 94 GLU A CA 1
ATOM 732 C C . GLU A 1 94 ? 13.007 -7.174 -39.132 1.00 83.81 94 GLU A C 1
ATOM 734 O O . GLU A 1 94 ? 13.766 -6.343 -39.624 1.00 83.81 94 GLU A O 1
ATOM 739 N N . THR A 1 95 ? 11.684 -7.133 -39.319 1.00 88.38 95 THR A N 1
ATOM 740 C CA . THR A 1 95 ? 11.018 -6.158 -40.201 1.00 88.38 95 THR A CA 1
ATOM 741 C C . THR A 1 95 ? 11.231 -4.713 -39.738 1.00 88.38 95 THR A C 1
ATOM 743 O O . THR A 1 95 ? 11.377 -3.812 -40.561 1.00 88.38 95 THR A O 1
ATOM 746 N N . TYR A 1 96 ? 11.258 -4.479 -38.424 1.00 87.75 96 TYR A N 1
ATOM 747 C CA . TYR A 1 96 ? 11.410 -3.145 -37.833 1.00 87.75 96 TYR A CA 1
ATOM 748 C C . TYR A 1 96 ? 12.846 -2.811 -37.393 1.00 87.75 96 TYR A C 1
ATOM 750 O O . TYR A 1 96 ? 13.058 -1.747 -36.809 1.00 87.75 96 TYR A O 1
ATOM 758 N N . SER A 1 97 ? 13.828 -3.688 -37.637 1.00 87.19 97 SER A N 1
ATOM 759 C CA . SER A 1 97 ? 15.223 -3.522 -37.184 1.00 87.19 97 SER A CA 1
ATOM 760 C C . SER A 1 97 ? 15.346 -3.198 -35.682 1.00 87.19 97 SER A C 1
ATOM 762 O O . SER A 1 97 ? 16.173 -2.388 -35.252 1.00 87.19 97 SER A O 1
ATOM 764 N N . ALA A 1 98 ? 14.481 -3.805 -34.863 1.00 87.56 98 ALA A N 1
ATOM 765 C CA . ALA A 1 98 ? 14.300 -3.473 -33.448 1.00 87.56 98 ALA A CA 1
ATOM 766 C C . ALA A 1 98 ? 15.118 -4.362 -32.485 1.00 87.56 98 ALA A C 1
ATOM 768 O O . ALA A 1 98 ? 14.855 -4.383 -31.280 1.00 87.56 98 ALA A O 1
ATOM 769 N N . GLN A 1 99 ? 16.128 -5.084 -32.982 1.00 88.50 99 GLN A N 1
ATOM 770 C CA . GLN A 1 99 ? 16.920 -6.047 -32.205 1.00 88.50 99 GLN A CA 1
ATOM 771 C C . GLN A 1 99 ? 17.617 -5.385 -31.011 1.00 88.50 99 GLN A C 1
ATOM 773 O O . GLN A 1 99 ? 17.550 -5.886 -29.892 1.00 88.50 99 GLN A O 1
ATOM 778 N N . SER A 1 100 ? 18.204 -4.202 -31.214 1.00 88.12 100 SER A N 1
ATOM 779 C CA . SER A 1 100 ? 18.888 -3.465 -30.142 1.00 88.12 100 SER A CA 1
ATOM 780 C C . SER A 1 100 ? 17.945 -3.030 -29.009 1.00 88.12 100 SER A C 1
ATOM 782 O O . SER A 1 100 ? 18.340 -2.998 -27.842 1.00 88.12 100 SER A O 1
ATOM 784 N N . ALA A 1 101 ? 16.683 -2.714 -29.323 1.00 87.94 101 ALA A N 1
ATOM 785 C CA . ALA A 1 101 ? 15.668 -2.396 -28.322 1.00 87.94 101 ALA A CA 1
ATOM 786 C C . ALA A 1 101 ? 15.238 -3.654 -27.554 1.00 87.94 101 ALA A C 1
ATOM 788 O O . ALA A 1 101 ? 15.104 -3.616 -26.329 1.00 87.94 101 ALA A O 1
ATOM 789 N N . PHE A 1 102 ? 15.088 -4.777 -28.260 1.00 89.38 102 PHE A N 1
ATOM 790 C CA . PHE A 1 102 ? 14.761 -6.063 -27.655 1.00 89.38 102 PHE A CA 1
ATOM 791 C C . PHE A 1 102 ? 15.872 -6.582 -26.730 1.00 89.38 102 PHE A C 1
ATOM 793 O O . PHE A 1 102 ? 15.584 -7.079 -25.642 1.00 89.38 102 PHE A O 1
ATOM 800 N N . GLU A 1 103 ? 17.144 -6.397 -27.088 1.00 90.50 103 GLU A N 1
ATOM 801 C CA . GLU A 1 103 ? 18.278 -6.739 -26.220 1.00 90.50 103 GLU A CA 1
ATOM 802 C C . GLU A 1 103 ? 18.277 -5.928 -24.921 1.00 90.50 103 GLU A C 1
ATOM 804 O O . GLU A 1 103 ? 18.468 -6.491 -23.842 1.00 90.50 103 GLU A O 1
ATOM 809 N N . LYS A 1 104 ? 18.020 -4.613 -24.993 1.00 91.81 104 LYS A N 1
ATOM 810 C CA . LYS A 1 104 ? 17.887 -3.764 -23.796 1.00 91.81 104 LYS A CA 1
ATOM 811 C C . LYS A 1 104 ? 16.743 -4.236 -22.903 1.00 91.81 104 LYS A C 1
ATOM 813 O O . LYS A 1 104 ? 16.914 -4.330 -21.691 1.00 91.81 104 LYS A O 1
ATOM 818 N N . PHE A 1 105 ? 15.597 -4.552 -23.503 1.00 90.88 105 PHE A N 1
ATOM 819 C CA . PHE A 1 105 ? 14.441 -5.088 -22.790 1.00 90.88 105 PHE A CA 1
ATOM 820 C C . PHE A 1 105 ? 14.746 -6.434 -22.119 1.00 90.88 105 PHE A C 1
ATOM 822 O O . PHE A 1 105 ? 14.412 -6.631 -20.952 1.00 90.88 105 PHE A O 1
ATOM 829 N N . THR A 1 106 ? 15.443 -7.326 -22.823 1.00 91.81 106 THR A N 1
ATOM 830 C CA . THR A 1 106 ? 15.855 -8.634 -22.301 1.00 91.81 106 THR A CA 1
ATOM 831 C C . THR A 1 106 ? 16.817 -8.474 -21.128 1.00 91.81 106 THR A C 1
ATOM 833 O O . THR A 1 106 ? 16.578 -9.063 -20.082 1.00 91.81 106 THR A O 1
ATOM 836 N N . ARG A 1 107 ? 17.843 -7.613 -21.239 1.00 93.56 107 ARG A N 1
ATOM 837 C CA . ARG A 1 107 ? 18.767 -7.313 -20.127 1.00 93.56 107 ARG A CA 1
ATOM 838 C C . ARG A 1 107 ? 18.037 -6.763 -18.905 1.00 93.56 107 ARG A C 1
ATOM 840 O O . ARG A 1 107 ? 18.273 -7.226 -17.797 1.00 93.56 107 ARG A O 1
ATOM 847 N N . PHE A 1 108 ? 17.096 -5.842 -19.110 1.00 91.81 108 PHE A N 1
ATOM 848 C CA . PHE A 1 108 ? 16.264 -5.325 -18.024 1.00 91.81 108 PHE A CA 1
ATOM 849 C C . PHE A 1 108 ? 15.479 -6.441 -17.313 1.00 91.81 108 PHE A C 1
ATOM 851 O O . PHE A 1 108 ? 15.388 -6.441 -16.088 1.00 91.81 108 PHE A O 1
ATOM 858 N N . TYR A 1 109 ? 14.961 -7.422 -18.058 1.00 92.44 109 TYR A N 1
ATOM 859 C CA . TYR A 1 109 ? 14.313 -8.603 -17.484 1.00 92.44 109 TYR A CA 1
ATOM 860 C C . TYR A 1 109 ? 15.285 -9.582 -16.819 1.00 92.44 109 TYR A C 1
ATOM 862 O O . TYR A 1 109 ? 14.910 -10.205 -15.830 1.00 92.44 109 TYR A O 1
ATOM 870 N N . THR A 1 110 ? 16.518 -9.713 -17.304 1.00 91.06 110 THR A N 1
ATOM 871 C CA . THR A 1 110 ? 17.548 -10.517 -16.632 1.00 91.06 110 THR A CA 1
ATOM 872 C C . THR A 1 110 ? 17.852 -9.959 -15.243 1.00 91.06 110 THR A C 1
ATOM 874 O O . THR A 1 110 ? 17.918 -10.720 -14.281 1.00 91.06 110 THR A O 1
ATOM 877 N N . ASP A 1 111 ? 17.960 -8.635 -15.125 1.00 92.06 111 ASP A N 1
ATOM 878 C CA . ASP A 1 111 ? 18.322 -7.979 -13.867 1.00 92.06 111 ASP A CA 1
ATOM 879 C C . ASP A 1 111 ? 17.126 -7.849 -12.906 1.00 92.06 111 ASP A C 1
ATOM 881 O O . ASP A 1 111 ? 17.259 -8.039 -11.696 1.00 92.06 111 ASP A O 1
ATOM 885 N N . TRP A 1 112 ? 15.934 -7.539 -13.433 1.00 94.06 112 TRP A N 1
ATOM 886 C CA . TRP A 1 112 ? 14.765 -7.157 -12.627 1.00 94.06 112 TRP A CA 1
ATOM 887 C C . TRP A 1 112 ? 13.537 -8.057 -12.798 1.00 94.06 112 TRP A C 1
ATOM 889 O O . TRP A 1 112 ? 12.532 -7.831 -12.122 1.00 94.06 112 TRP A O 1
ATOM 899 N N . GLY A 1 113 ? 13.580 -9.083 -13.653 1.00 92.31 113 GLY A N 1
ATOM 900 C CA . GLY A 1 113 ? 12.417 -9.887 -14.057 1.00 92.31 113 GLY A CA 1
ATOM 901 C C . GLY A 1 113 ? 11.587 -10.412 -12.888 1.00 92.31 113 GLY A C 1
ATOM 902 O O . GLY A 1 113 ? 10.367 -10.264 -12.877 1.00 92.31 113 GLY A O 1
ATOM 903 N N . PHE A 1 114 ? 12.245 -10.938 -11.851 1.00 94.88 114 PHE A N 1
ATOM 904 C CA . PHE A 1 114 ? 11.581 -11.410 -10.632 1.00 94.88 114 PHE A CA 1
ATOM 905 C C . PHE A 1 114 ? 10.755 -10.307 -9.947 1.00 94.88 114 PHE A C 1
ATOM 907 O O . PHE A 1 114 ? 9.576 -10.494 -9.637 1.00 94.88 114 PHE A O 1
ATOM 914 N N . TRP A 1 115 ? 11.346 -9.124 -9.763 1.00 94.00 115 TRP A N 1
ATOM 915 C CA . TRP A 1 115 ? 10.693 -7.981 -9.126 1.00 94.00 115 TRP A CA 1
ATOM 916 C C . TRP A 1 115 ? 9.594 -7.375 -9.996 1.00 94.00 115 TRP A C 1
ATOM 918 O O . TRP A 1 115 ? 8.545 -7.002 -9.474 1.00 94.00 115 TRP A O 1
ATOM 928 N N . ILE A 1 116 ? 9.785 -7.331 -11.317 1.00 93.06 116 ILE A N 1
ATOM 929 C CA . ILE A 1 116 ? 8.770 -6.867 -12.274 1.00 93.06 116 ILE A CA 1
ATOM 930 C C . ILE A 1 116 ? 7.501 -7.720 -12.159 1.00 93.06 116 ILE A C 1
ATOM 932 O O . ILE A 1 116 ? 6.389 -7.184 -12.092 1.00 93.06 116 ILE A O 1
ATOM 936 N N . VAL A 1 117 ? 7.650 -9.044 -12.083 1.00 95.12 117 VAL A N 1
ATOM 937 C CA . VAL A 1 117 ? 6.519 -9.971 -11.940 1.00 95.12 117 VAL A CA 1
ATOM 938 C C . VAL A 1 117 ? 5.817 -9.778 -10.592 1.00 95.12 117 VAL A C 1
ATOM 940 O O . VAL A 1 117 ? 4.592 -9.689 -10.557 1.00 95.12 117 VAL A O 1
ATOM 943 N N . ILE A 1 118 ? 6.551 -9.619 -9.485 1.00 95.38 118 ILE A N 1
ATOM 944 C CA . ILE A 1 118 ? 5.941 -9.346 -8.169 1.00 95.38 118 ILE A CA 1
ATOM 945 C C . ILE A 1 118 ? 5.184 -8.013 -8.166 1.00 95.38 118 ILE A C 1
ATOM 947 O O . ILE A 1 118 ? 4.028 -7.954 -7.742 1.00 95.38 118 ILE A O 1
ATOM 951 N N . ILE A 1 119 ? 5.813 -6.939 -8.646 1.00 92.69 119 ILE A N 1
ATOM 952 C CA . ILE A 1 119 ? 5.217 -5.599 -8.648 1.00 92.69 119 ILE A CA 1
ATOM 953 C C . ILE A 1 119 ? 3.958 -5.588 -9.513 1.00 92.69 119 ILE A C 1
ATOM 955 O O . ILE A 1 119 ? 2.922 -5.088 -9.079 1.00 92.69 119 ILE A O 1
ATOM 959 N N . SER A 1 120 ? 4.008 -6.181 -10.705 1.00 91.19 120 SER A N 1
ATOM 960 C CA . SER A 1 120 ? 2.835 -6.285 -11.581 1.00 91.19 120 SER A CA 1
ATOM 961 C C . SER A 1 120 ? 1.730 -7.175 -11.000 1.00 91.19 120 SER A C 1
ATOM 963 O O . SER A 1 120 ? 0.555 -6.890 -11.206 1.00 91.19 120 SER A O 1
ATOM 965 N N . ALA A 1 121 ? 2.069 -8.211 -10.229 1.00 91.00 121 ALA A N 1
ATOM 966 C CA . ALA A 1 121 ? 1.090 -9.087 -9.587 1.00 91.00 121 ALA A CA 1
ATOM 967 C C . ALA A 1 121 ? 0.303 -8.396 -8.466 1.00 91.00 121 ALA A C 1
ATOM 969 O O . ALA A 1 121 ? -0.862 -8.739 -8.242 1.00 91.00 121 ALA A O 1
ATOM 970 N N . ILE A 1 122 ? 0.930 -7.446 -7.767 1.00 91.94 122 ILE A N 1
ATOM 971 C CA . ILE A 1 122 ? 0.356 -6.745 -6.610 1.00 91.94 122 ILE A CA 1
ATOM 972 C C . ILE A 1 122 ? -0.294 -5.416 -7.021 1.00 91.94 122 ILE A C 1
ATOM 974 O O . ILE A 1 122 ? -1.306 -5.022 -6.444 1.00 91.94 122 ILE A O 1
ATOM 978 N N . SER A 1 123 ? 0.274 -4.725 -8.009 1.00 83.81 123 SER A N 1
ATOM 979 C CA . SER A 1 123 ? -0.096 -3.356 -8.373 1.00 83.81 123 SER A CA 1
ATOM 980 C C . SER A 1 123 ? -1.371 -3.264 -9.235 1.00 83.81 123 SER A C 1
ATOM 982 O O . SER A 1 123 ? -2.065 -4.245 -9.505 1.00 83.81 123 SER A O 1
ATOM 984 N N . PHE A 1 124 ? -1.702 -2.042 -9.658 1.00 73.44 124 PHE A N 1
ATOM 985 C CA . PHE A 1 124 ? -2.749 -1.752 -10.647 1.00 73.44 124 PHE A CA 1
ATOM 986 C C . PHE A 1 124 ? -2.287 -2.009 -12.092 1.00 73.44 124 PHE A C 1
ATOM 988 O O . PHE A 1 124 ? -3.094 -1.950 -13.019 1.00 73.44 124 PHE A O 1
ATOM 995 N N . VAL A 1 125 ? -0.992 -2.274 -12.289 1.00 79.19 125 VAL A N 1
ATOM 996 C CA . VAL A 1 125 ? -0.423 -2.625 -13.593 1.00 79.19 125 VAL A CA 1
ATOM 997 C C . VAL A 1 125 ? -0.994 -3.977 -14.045 1.00 79.19 125 VAL A C 1
ATOM 999 O O . VAL A 1 125 ? -1.069 -4.893 -13.228 1.00 79.19 125 VAL A O 1
ATOM 1002 N N . PRO A 1 126 ? -1.386 -4.148 -15.321 1.00 84.00 126 PRO A N 1
ATOM 1003 C CA . PRO A 1 126 ? -1.937 -5.413 -15.798 1.00 84.00 126 PRO A CA 1
ATOM 1004 C C . PRO A 1 126 ? -0.927 -6.563 -15.675 1.00 84.00 126 PRO A C 1
ATOM 1006 O O . PRO A 1 126 ? 0.029 -6.646 -16.446 1.00 84.00 126 PRO A O 1
ATOM 1009 N N . PHE A 1 127 ? -1.161 -7.487 -14.742 1.00 90.19 127 PHE A N 1
ATOM 1010 C CA . PHE A 1 127 ? -0.262 -8.617 -14.476 1.00 90.19 127 PHE A CA 1
ATOM 1011 C C . PHE A 1 127 ? 0.020 -9.477 -15.714 1.00 90.19 127 PHE A C 1
ATOM 1013 O O . PHE A 1 127 ? 1.156 -9.878 -15.950 1.00 90.19 127 PHE A O 1
ATOM 1020 N N . LYS A 1 128 ? -0.990 -9.697 -16.560 1.00 90.75 128 LYS A N 1
ATOM 1021 C CA . LYS A 1 128 ? -0.840 -10.458 -17.808 1.00 90.75 128 LYS A CA 1
ATOM 1022 C C . LYS A 1 128 ? 0.268 -9.939 -18.725 1.00 90.75 128 LYS A C 1
ATOM 1024 O O . LYS A 1 128 ? 0.932 -10.739 -19.377 1.00 90.75 128 LYS A O 1
ATOM 1029 N N . VAL A 1 129 ? 0.511 -8.623 -18.740 1.00 91.31 129 VAL A N 1
ATOM 1030 C CA . VAL A 1 129 ? 1.584 -8.022 -19.548 1.00 91.31 129 VAL A CA 1
ATOM 1031 C C . VAL A 1 129 ? 2.933 -8.550 -19.083 1.00 91.31 129 VAL A C 1
ATOM 1033 O O . VAL A 1 129 ? 3.731 -8.964 -19.916 1.00 91.31 129 VAL A O 1
ATOM 1036 N N . ALA A 1 130 ? 3.156 -8.613 -17.768 1.00 93.19 130 ALA A N 1
ATOM 1037 C CA . ALA A 1 130 ? 4.370 -9.193 -17.214 1.00 93.19 130 ALA A CA 1
ATOM 1038 C C . ALA A 1 130 ? 4.457 -10.698 -17.491 1.00 93.19 130 ALA A C 1
ATOM 1040 O O . ALA A 1 130 ? 5.514 -11.168 -17.880 1.00 93.19 130 ALA A O 1
ATOM 1041 N N . THR A 1 131 ? 3.357 -11.454 -17.384 1.00 95.06 131 THR A N 1
ATOM 1042 C CA . THR A 1 131 ? 3.401 -12.907 -17.650 1.00 95.06 131 THR A CA 1
ATOM 1043 C C . THR A 1 131 ? 3.757 -13.244 -19.097 1.00 95.06 131 THR A C 1
ATOM 1045 O O . THR A 1 131 ? 4.593 -14.112 -19.336 1.00 95.06 131 THR A O 1
ATOM 1048 N N . ILE A 1 132 ? 3.177 -12.524 -20.063 1.00 93.94 132 ILE A N 1
ATOM 1049 C CA . ILE A 1 132 ? 3.464 -12.715 -21.487 1.00 93.94 132 ILE A CA 1
ATOM 1050 C C . ILE A 1 132 ? 4.888 -12.242 -21.784 1.00 93.94 132 ILE A C 1
ATOM 1052 O O . ILE A 1 132 ? 5.637 -12.952 -22.448 1.00 93.94 132 ILE A O 1
ATOM 1056 N N . ALA A 1 133 ? 5.294 -11.088 -21.247 1.00 93.56 133 ALA A N 1
ATOM 1057 C CA . ALA A 1 133 ? 6.651 -10.571 -21.391 1.00 93.56 133 ALA A CA 1
ATOM 1058 C C . ALA A 1 133 ? 7.715 -11.527 -20.828 1.00 93.56 133 ALA A C 1
ATOM 1060 O O . ALA A 1 133 ? 8.716 -11.767 -21.495 1.00 93.56 133 ALA A O 1
ATOM 1061 N N . SER A 1 134 ? 7.481 -12.128 -19.657 1.00 95.06 134 SER A N 1
ATOM 1062 C CA . SER A 1 134 ? 8.351 -13.163 -19.084 1.00 95.06 134 SER A CA 1
ATOM 1063 C C . SER A 1 134 ? 8.502 -14.366 -20.017 1.00 95.06 134 SER A C 1
ATOM 1065 O O . SER A 1 134 ? 9.602 -14.898 -20.144 1.00 95.06 134 SER A O 1
ATOM 1067 N N . GLY A 1 135 ? 7.425 -14.767 -20.702 1.00 94.38 135 GLY A N 1
ATOM 1068 C CA . GLY A 1 135 ? 7.466 -15.807 -21.732 1.00 94.38 135 GLY A CA 1
ATOM 1069 C C . GLY A 1 135 ? 8.270 -15.396 -22.967 1.00 94.38 135 GLY A C 1
ATOM 1070 O O . GLY A 1 135 ? 9.100 -16.165 -23.446 1.00 94.38 135 GLY A O 1
ATOM 1071 N N . VAL A 1 136 ? 8.060 -14.166 -23.447 1.00 94.00 136 VAL A N 1
ATOM 1072 C CA . VAL A 1 136 ? 8.761 -13.572 -24.601 1.00 94.00 136 VAL A CA 1
ATOM 1073 C C . VAL A 1 136 ? 10.280 -13.578 -24.402 1.00 94.00 136 VAL A C 1
ATOM 1075 O O . VAL A 1 136 ? 11.012 -13.939 -25.318 1.00 94.00 136 VAL A O 1
ATOM 1078 N N . VAL A 1 137 ? 10.759 -13.221 -23.206 1.00 93.94 137 VAL A N 1
ATOM 1079 C CA . VAL A 1 137 ? 12.200 -13.185 -22.880 1.00 93.94 137 VAL A CA 1
ATOM 1080 C C . VAL A 1 137 ? 12.750 -14.516 -22.363 1.00 93.94 137 VAL A C 1
ATOM 1082 O O . VAL A 1 137 ? 13.909 -14.573 -21.963 1.00 93.94 137 VAL A O 1
ATOM 1085 N N . ALA A 1 138 ? 11.936 -15.577 -22.343 1.00 93.19 138 ALA A N 1
ATOM 1086 C CA . ALA A 1 138 ? 12.301 -16.892 -21.812 1.00 93.19 138 ALA A CA 1
ATOM 1087 C C . ALA A 1 138 ? 12.883 -16.837 -20.382 1.00 93.19 138 ALA A C 1
ATOM 1089 O O . ALA A 1 138 ? 13.919 -17.434 -20.089 1.00 93.19 138 ALA A O 1
ATOM 1090 N N . MET A 1 139 ? 12.212 -16.100 -19.492 1.00 94.44 139 MET A N 1
ATOM 1091 C CA . MET A 1 139 ? 12.599 -15.981 -18.086 1.00 94.44 139 MET A CA 1
ATOM 1092 C C . MET A 1 139 ? 12.654 -17.354 -17.396 1.00 94.44 139 MET A C 1
ATOM 1094 O O . MET A 1 139 ? 11.816 -18.217 -17.636 1.00 94.44 139 MET A O 1
ATOM 1098 N N . GLU A 1 140 ? 13.614 -17.538 -16.488 1.00 94.56 140 GLU A N 1
ATOM 1099 C CA . GLU A 1 140 ? 13.787 -18.780 -15.727 1.00 94.56 140 GLU A CA 1
ATOM 1100 C C . GLU A 1 140 ? 12.463 -19.213 -15.036 1.00 94.56 140 GLU A C 1
ATOM 1102 O O . GLU A 1 140 ? 11.902 -18.440 -14.246 1.00 94.56 140 GLU A O 1
ATOM 1107 N N . PRO A 1 141 ? 11.914 -20.410 -15.346 1.00 94.56 141 PRO A N 1
ATOM 1108 C CA . PRO A 1 141 ? 10.554 -20.774 -14.944 1.00 94.56 141 PRO A CA 1
ATOM 1109 C C . PRO A 1 141 ? 10.317 -20.852 -13.434 1.00 94.56 141 PRO A C 1
ATOM 1111 O O . PRO A 1 141 ? 9.205 -20.560 -12.987 1.00 94.56 141 PRO A O 1
ATOM 1114 N N . ILE A 1 142 ? 11.317 -21.243 -12.637 1.00 95.44 142 ILE A N 1
ATOM 1115 C CA . ILE A 1 142 ? 11.170 -21.385 -11.183 1.00 95.44 142 ILE A CA 1
ATOM 1116 C C . ILE A 1 142 ? 11.047 -20.001 -10.547 1.00 95.44 142 ILE A C 1
ATOM 1118 O O . ILE A 1 142 ? 10.115 -19.764 -9.776 1.00 95.44 142 ILE A O 1
ATOM 1122 N N . GLY A 1 143 ? 11.925 -19.065 -10.910 1.00 94.62 143 GLY A N 1
ATOM 1123 C CA . GLY A 1 143 ? 11.881 -17.674 -10.474 1.00 94.62 143 GLY A CA 1
ATOM 1124 C C . GLY A 1 143 ? 10.591 -16.979 -10.902 1.00 94.62 143 GLY A C 1
ATOM 1125 O O . GLY A 1 143 ? 9.961 -16.299 -10.090 1.00 94.62 143 GLY A O 1
ATOM 1126 N N . PHE A 1 144 ? 10.138 -17.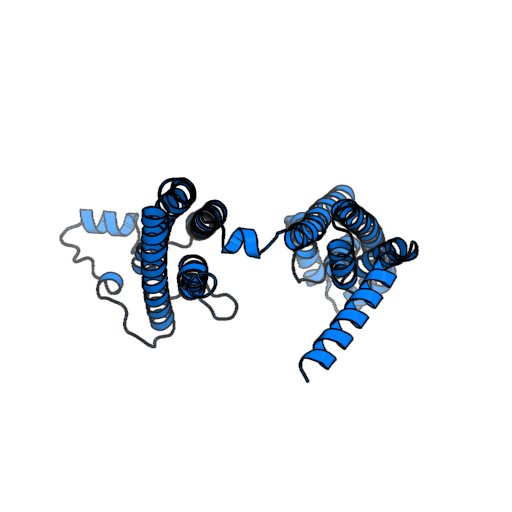209 -12.138 1.00 96.62 144 PHE A N 1
ATOM 1127 C CA . PHE A 1 144 ? 8.846 -16.716 -12.617 1.00 96.62 144 PHE A CA 1
ATOM 1128 C C . PHE A 1 144 ? 7.676 -17.254 -11.779 1.00 96.62 144 PHE A C 1
ATOM 1130 O O . PHE A 1 144 ? 6.833 -16.482 -11.311 1.00 96.62 144 PHE A O 1
ATOM 1137 N N . LEU A 1 145 ? 7.628 -18.570 -11.549 1.00 97.56 145 LEU A N 1
ATOM 1138 C CA . LEU A 1 145 ? 6.557 -19.210 -10.789 1.00 97.56 145 LEU A CA 1
ATOM 1139 C C . LEU A 1 145 ? 6.542 -18.742 -9.328 1.00 97.56 145 LEU A C 1
ATOM 1141 O O . LEU A 1 145 ? 5.477 -18.422 -8.796 1.00 97.56 145 LEU A O 1
ATOM 1145 N N . ALA A 1 146 ? 7.712 -18.648 -8.695 1.00 97.56 146 ALA A N 1
ATOM 1146 C CA . ALA A 1 146 ? 7.858 -18.139 -7.337 1.00 97.56 146 ALA A CA 1
ATOM 1147 C C . ALA A 1 146 ? 7.356 -16.691 -7.226 1.00 97.56 146 ALA A C 1
ATOM 1149 O O . ALA A 1 146 ? 6.554 -16.388 -6.340 1.00 97.56 146 ALA A O 1
ATOM 1150 N N . ALA A 1 147 ? 7.747 -15.818 -8.160 1.00 96.62 147 ALA A N 1
ATOM 1151 C CA . ALA A 1 147 ? 7.271 -14.438 -8.215 1.00 96.62 147 ALA A CA 1
ATOM 1152 C C . ALA A 1 147 ? 5.742 -14.356 -8.372 1.00 96.62 147 ALA A C 1
ATOM 1154 O O . ALA A 1 147 ? 5.089 -13.581 -7.669 1.00 96.62 147 ALA A O 1
ATOM 1155 N N . CYS A 1 148 ? 5.155 -15.193 -9.236 1.00 96.69 148 CYS A N 1
ATOM 1156 C CA . CYS A 1 148 ? 3.705 -15.275 -9.416 1.00 96.69 148 CYS A CA 1
ATOM 1157 C C . CYS A 1 148 ? 2.994 -15.698 -8.127 1.00 96.69 148 CYS A C 1
ATOM 1159 O O . CYS A 1 148 ? 2.034 -15.048 -7.720 1.00 96.69 148 CYS A O 1
ATOM 1161 N N . ILE A 1 149 ? 3.463 -16.761 -7.466 1.00 97.62 149 ILE A N 1
ATOM 1162 C CA . ILE A 1 149 ? 2.866 -17.258 -6.219 1.00 97.62 149 ILE A CA 1
ATOM 1163 C C . ILE A 1 149 ? 2.924 -16.177 -5.140 1.00 97.62 149 ILE A C 1
ATOM 1165 O O . ILE A 1 149 ? 1.896 -15.868 -4.540 1.00 97.62 149 ILE A O 1
ATOM 1169 N N . ILE A 1 150 ? 4.095 -15.567 -4.928 1.00 97.44 150 ILE A N 1
ATOM 1170 C CA . ILE A 1 150 ? 4.294 -14.522 -3.917 1.00 97.44 150 ILE A CA 1
ATOM 1171 C C . ILE A 1 150 ? 3.375 -13.332 -4.199 1.00 97.44 150 ILE A C 1
ATOM 1173 O O . ILE A 1 150 ? 2.587 -12.935 -3.340 1.00 97.44 150 ILE A O 1
ATOM 1177 N N . GLY A 1 151 ? 3.428 -12.785 -5.413 1.00 95.38 151 GLY A N 1
ATOM 1178 C CA . GLY A 1 151 ? 2.661 -11.601 -5.775 1.00 95.38 151 GLY A CA 1
ATOM 1179 C C . GLY A 1 151 ? 1.147 -11.827 -5.736 1.00 95.38 151 GLY A C 1
ATOM 1180 O O . GLY A 1 151 ? 0.407 -11.000 -5.198 1.00 95.38 151 GLY A O 1
ATOM 1181 N N . ARG A 1 152 ? 0.667 -12.972 -6.242 1.00 95.12 152 ARG A N 1
ATOM 1182 C CA . ARG A 1 152 ? -0.766 -13.308 -6.237 1.00 95.12 152 ARG A CA 1
ATOM 1183 C C . ARG A 1 152 ? -1.281 -13.642 -4.844 1.00 95.12 152 ARG A C 1
ATOM 1185 O O . ARG A 1 152 ? -2.384 -13.208 -4.508 1.00 95.12 152 ARG A O 1
ATOM 1192 N N . ALA A 1 153 ? -0.482 -14.312 -4.015 1.00 96.38 153 ALA A N 1
ATOM 1193 C CA . ALA A 1 153 ? -0.821 -14.517 -2.614 1.00 96.38 153 ALA A CA 1
ATOM 1194 C C . ALA A 1 153 ? -0.956 -13.169 -1.891 1.00 96.38 153 ALA A C 1
ATOM 1196 O O . ALA A 1 153 ? -1.986 -12.919 -1.269 1.00 96.38 153 ALA A O 1
ATOM 1197 N N . ILE A 1 154 ? 0.018 -12.262 -2.042 1.00 95.62 154 ILE A N 1
ATOM 1198 C CA . ILE A 1 154 ? -0.039 -10.923 -1.436 1.00 95.62 154 ILE A CA 1
ATOM 1199 C C . ILE A 1 154 ? -1.309 -10.181 -1.868 1.00 95.62 154 ILE A C 1
ATOM 1201 O O . ILE A 1 154 ? -2.028 -9.662 -1.012 1.00 95.62 154 ILE A O 1
ATOM 1205 N N . ARG A 1 155 ? -1.636 -10.171 -3.167 1.00 93.62 155 ARG A N 1
ATOM 1206 C CA . ARG A 1 155 ? -2.836 -9.493 -3.678 1.00 93.62 155 ARG A CA 1
ATOM 1207 C C . ARG A 1 155 ? -4.124 -10.089 -3.111 1.00 93.62 155 ARG A C 1
ATOM 1209 O O . ARG A 1 155 ? -4.895 -9.373 -2.475 1.00 93.62 155 ARG A O 1
ATOM 1216 N N . PHE A 1 156 ? -4.387 -11.376 -3.338 1.00 94.81 156 PHE A N 1
ATOM 1217 C CA . PHE A 1 156 ? -5.695 -11.960 -3.021 1.00 94.81 156 PHE A CA 1
ATOM 1218 C C . PHE A 1 156 ? -5.927 -12.117 -1.525 1.00 94.81 156 PHE A C 1
ATOM 1220 O O . PHE A 1 156 ? -7.036 -11.851 -1.051 1.00 94.81 156 PHE A O 1
ATOM 1227 N N . TYR A 1 157 ? -4.897 -12.488 -0.762 1.00 95.88 157 TYR A N 1
ATOM 1228 C CA . TYR A 1 157 ? -5.005 -12.515 0.693 1.00 95.88 157 TYR A CA 1
ATOM 1229 C C . TYR A 1 157 ? -5.067 -11.101 1.267 1.00 95.88 157 TYR A C 1
ATOM 1231 O O . TYR A 1 157 ? -5.841 -10.881 2.193 1.00 95.88 157 TYR A O 1
ATOM 1239 N N . GLY A 1 158 ? -4.344 -10.133 0.697 1.00 93.62 158 GLY A N 1
ATOM 1240 C CA . GLY A 1 158 ? -4.417 -8.727 1.098 1.00 93.62 158 GLY A CA 1
ATOM 1241 C C . GLY A 1 158 ? -5.812 -8.131 0.906 1.00 93.62 158 GLY A C 1
ATOM 1242 O O . GLY A 1 158 ? -6.379 -7.576 1.848 1.00 93.62 158 GLY A O 1
ATOM 1243 N N . VAL A 1 159 ? -6.414 -8.313 -0.274 1.00 91.44 159 VAL A N 1
ATOM 1244 C CA . VAL A 1 159 ? -7.793 -7.881 -0.564 1.00 91.44 159 VAL A CA 1
ATOM 1245 C C . VAL A 1 159 ? -8.788 -8.585 0.359 1.00 91.44 159 VAL A C 1
ATOM 1247 O O . VAL A 1 159 ? -9.643 -7.937 0.961 1.00 91.44 159 VAL A O 1
ATOM 1250 N N . THR A 1 160 ? -8.652 -9.899 0.544 1.00 93.38 160 THR A N 1
ATOM 1251 C CA . THR A 1 160 ? -9.529 -10.673 1.435 1.00 93.38 160 THR A CA 1
ATOM 1252 C C . THR A 1 160 ? -9.425 -10.200 2.885 1.00 93.38 160 THR A C 1
ATOM 1254 O O . THR A 1 160 ? -10.446 -9.968 3.533 1.00 93.38 160 THR A O 1
ATOM 1257 N N . ALA A 1 161 ? -8.206 -9.986 3.384 1.00 91.44 161 ALA A N 1
ATOM 1258 C CA . ALA A 1 161 ? -7.958 -9.442 4.712 1.00 91.44 161 ALA A CA 1
ATOM 1259 C C . ALA A 1 161 ? -8.603 -8.059 4.864 1.00 91.44 161 ALA A C 1
ATOM 1261 O O . ALA A 1 161 ? -9.321 -7.822 5.834 1.00 91.44 161 ALA A O 1
ATOM 1262 N N . ALA A 1 162 ? -8.419 -7.171 3.882 1.00 88.06 162 ALA A N 1
ATOM 1263 C CA . ALA A 1 162 ? -9.003 -5.833 3.881 1.00 88.06 162 ALA A CA 1
ATOM 1264 C C . ALA A 1 162 ? -10.541 -5.862 3.933 1.00 88.06 162 ALA A C 1
ATOM 1266 O O . ALA A 1 162 ? -11.147 -5.070 4.651 1.00 88.06 162 ALA A O 1
ATOM 1267 N N . LEU A 1 163 ? -11.186 -6.808 3.249 1.00 87.62 163 LEU A N 1
ATOM 1268 C CA . LEU A 1 163 ? -12.644 -6.988 3.290 1.00 87.62 163 LEU A CA 1
ATOM 1269 C C . LEU A 1 163 ? -13.144 -7.592 4.611 1.00 87.62 163 LEU A C 1
ATOM 1271 O O . LEU A 1 163 ? -14.275 -7.343 5.040 1.00 87.62 163 LEU A O 1
ATOM 1275 N N . MET A 1 164 ? -12.313 -8.395 5.273 1.00 86.31 164 MET A N 1
ATOM 1276 C CA . MET A 1 164 ? -12.610 -8.934 6.598 1.00 86.31 164 MET A CA 1
ATOM 1277 C C . MET A 1 164 ? -12.454 -7.891 7.709 1.00 86.31 164 MET A C 1
ATOM 1279 O O . MET A 1 164 ? -13.103 -8.013 8.755 1.00 86.31 164 MET A O 1
ATOM 1283 N N . VAL A 1 165 ? -11.630 -6.860 7.495 1.00 83.00 165 VAL A N 1
ATOM 1284 C CA . VAL A 1 165 ? -11.414 -5.773 8.452 1.00 83.00 165 VAL A CA 1
ATOM 1285 C C . VAL A 1 165 ? -12.727 -5.035 8.707 1.00 83.00 165 VAL A C 1
ATOM 1287 O O . VAL A 1 165 ? -13.319 -4.397 7.840 1.00 83.00 165 VAL A O 1
ATOM 1290 N N . ASN A 1 166 ? -13.191 -5.083 9.955 1.00 78.31 166 ASN A N 1
ATOM 1291 C CA . ASN A 1 166 ? -14.322 -4.274 10.389 1.00 78.31 166 ASN A CA 1
ATOM 1292 C C . ASN A 1 166 ? -13.869 -2.816 10.558 1.00 78.31 166 ASN A C 1
ATOM 1294 O O . ASN A 1 166 ? -13.443 -2.424 11.646 1.00 78.31 166 ASN A O 1
ATOM 1298 N N . ILE A 1 167 ? -13.963 -2.027 9.485 1.00 74.69 167 ILE A N 1
ATOM 1299 C CA . ILE A 1 167 ? -13.514 -0.627 9.435 1.00 74.69 167 ILE A CA 1
ATOM 1300 C C . ILE A 1 167 ? -14.055 0.205 10.611 1.00 74.69 167 ILE A C 1
ATOM 1302 O O . ILE A 1 167 ? -13.326 1.013 11.180 1.00 74.69 167 ILE A O 1
ATOM 1306 N N . ARG A 1 168 ? -15.288 -0.064 11.073 1.00 76.00 168 ARG A N 1
ATOM 1307 C CA . ARG A 1 168 ? -15.884 0.614 12.235 1.00 76.00 168 ARG A CA 1
ATOM 1308 C C . ARG A 1 168 ? -15.088 0.341 13.513 1.00 76.00 168 ARG A C 1
ATOM 1310 O O . ARG A 1 168 ? -14.817 1.266 14.267 1.00 76.00 168 ARG A O 1
ATOM 1317 N N . LEU A 1 169 ? -14.667 -0.899 13.759 1.00 77.62 169 LEU A N 1
ATOM 1318 C CA . LEU A 1 169 ? -13.853 -1.209 14.940 1.00 77.62 169 LEU A CA 1
ATOM 1319 C C . LEU A 1 169 ? -12.490 -0.516 14.886 1.00 77.62 169 LEU A C 1
ATOM 1321 O O . LEU A 1 169 ? -12.020 -0.027 15.905 1.00 77.62 169 LEU A O 1
ATOM 1325 N N . TRP A 1 170 ? -11.862 -0.450 13.715 1.00 76.62 170 TRP A N 1
ATOM 1326 C CA . TRP A 1 170 ? -10.538 0.157 13.571 1.00 76.62 170 TRP A CA 1
ATOM 1327 C C . TRP A 1 170 ? -10.567 1.686 13.670 1.00 76.62 170 TRP A C 1
ATOM 1329 O O . TRP A 1 170 ? -9.675 2.264 14.283 1.00 76.62 170 TRP A O 1
ATOM 1339 N N . LEU A 1 171 ? -11.625 2.329 13.165 1.00 80.38 171 LEU A N 1
ATOM 1340 C CA . LEU A 1 171 ? -11.805 3.779 13.267 1.00 80.38 171 LEU A CA 1
ATOM 1341 C C . LEU A 1 171 ? -12.247 4.233 14.667 1.00 80.38 171 LEU A C 1
ATOM 1343 O O . LEU A 1 171 ? -11.786 5.267 15.141 1.00 80.38 171 LEU A O 1
ATOM 1347 N N . PHE A 1 172 ? -13.129 3.485 15.341 1.00 82.56 172 PHE A N 1
ATOM 1348 C CA . PHE A 1 172 ? -13.733 3.929 16.605 1.00 82.56 172 PHE A CA 1
ATOM 1349 C C . PHE A 1 172 ? -13.063 3.367 17.866 1.00 82.56 172 PHE A C 1
ATOM 1351 O O . PHE A 1 172 ? -13.158 3.999 18.920 1.00 82.56 172 PHE A O 1
ATOM 1358 N N . GLN A 1 173 ? -12.374 2.219 17.812 1.00 87.81 173 GLN A N 1
ATOM 1359 C CA . GLN A 1 173 ? -11.675 1.704 18.994 1.00 87.81 173 GLN A CA 1
ATOM 1360 C C . GLN A 1 173 ? -10.336 2.432 19.197 1.00 87.81 173 GLN A C 1
ATOM 1362 O O . GLN A 1 173 ? -9.474 2.380 18.315 1.00 87.81 173 GLN A O 1
ATOM 1367 N N . PRO A 1 174 ? -10.103 3.061 20.369 1.00 89.56 174 PRO A N 1
ATOM 1368 C CA . PRO A 1 174 ? -8.918 3.887 20.604 1.00 89.56 174 PRO A CA 1
ATOM 1369 C C . PRO A 1 174 ? -7.611 3.100 20.470 1.00 89.56 174 PRO A C 1
ATOM 1371 O O . PRO A 1 174 ? -6.669 3.616 19.880 1.00 89.56 174 PRO A O 1
ATOM 1374 N N . LEU A 1 175 ? -7.581 1.841 20.928 1.00 91.38 175 LEU A N 1
ATOM 1375 C CA . LEU A 1 175 ? -6.416 0.959 20.805 1.00 91.38 175 LEU A CA 1
ATOM 1376 C C . LEU A 1 175 ? -5.979 0.790 19.343 1.00 91.38 175 LEU A C 1
ATOM 1378 O O . LEU A 1 175 ? -4.843 1.087 18.991 1.00 91.38 175 LEU A O 1
ATOM 1382 N N . ARG A 1 176 ? -6.899 0.350 18.477 1.00 91.00 176 ARG A N 1
ATOM 1383 C CA . ARG A 1 176 ? -6.600 0.069 17.064 1.00 91.00 176 ARG A CA 1
ATOM 1384 C C . ARG A 1 176 ? -6.238 1.337 16.305 1.00 91.00 176 ARG A C 1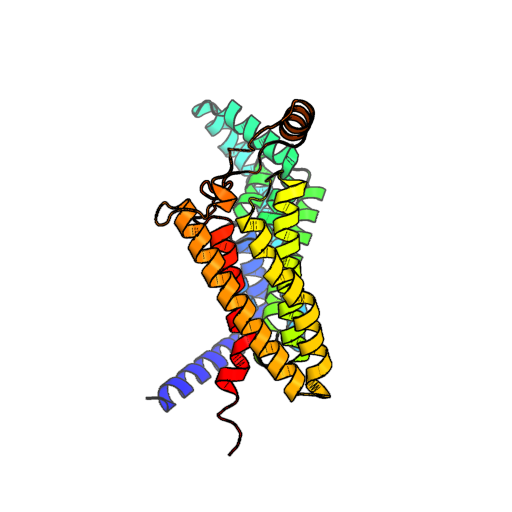
ATOM 1386 O O . ARG A 1 176 ? -5.252 1.348 15.579 1.00 91.00 176 ARG A O 1
ATOM 1393 N N . ARG A 1 177 ? -6.990 2.415 16.527 1.00 91.12 177 ARG A N 1
ATOM 1394 C CA . ARG A 1 177 ? -6.738 3.714 15.899 1.00 91.12 177 ARG A CA 1
ATOM 1395 C C . ARG A 1 177 ? -5.373 4.286 16.282 1.00 91.12 177 ARG A C 1
ATOM 1397 O O . ARG A 1 177 ? -4.647 4.744 15.410 1.00 91.12 177 ARG A O 1
ATOM 1404 N N . GLY A 1 178 ? -5.016 4.256 17.567 1.00 94.06 178 GLY A N 1
ATOM 1405 C CA . GLY A 1 178 ? -3.711 4.740 18.020 1.00 94.06 178 GLY A CA 1
ATOM 1406 C C . GLY A 1 178 ? -2.563 3.922 17.422 1.00 94.06 178 GLY A C 1
ATOM 1407 O O . GLY A 1 178 ? -1.613 4.505 16.910 1.00 94.06 178 GLY A O 1
ATOM 1408 N N . ILE A 1 179 ? -2.711 2.591 17.354 1.00 94.50 179 ILE A N 1
ATOM 1409 C CA . ILE A 1 179 ? -1.760 1.706 16.659 1.00 94.50 179 ILE A CA 1
ATOM 1410 C C . ILE A 1 179 ? -1.647 2.066 15.171 1.00 94.50 179 ILE A C 1
ATOM 1412 O O . ILE A 1 179 ? -0.535 2.171 14.664 1.00 94.50 179 ILE A O 1
ATOM 1416 N N . MET A 1 180 ? -2.763 2.297 14.469 1.00 93.69 180 MET A N 1
ATOM 1417 C CA . MET A 1 180 ? -2.742 2.698 13.055 1.00 93.69 180 MET A CA 1
ATOM 1418 C C . MET A 1 180 ? -1.990 4.012 12.834 1.00 93.69 180 MET A C 1
ATOM 1420 O O . MET A 1 180 ? -1.224 4.110 11.882 1.00 93.69 180 MET A O 1
ATOM 1424 N N . ILE A 1 181 ? -2.185 5.009 13.701 1.00 96.12 181 ILE A N 1
ATOM 1425 C CA . ILE A 1 181 ? -1.477 6.293 13.602 1.00 96.12 181 ILE A CA 1
ATOM 1426 C C . ILE A 1 181 ? 0.023 6.098 13.837 1.00 96.12 181 ILE A C 1
ATOM 1428 O O . ILE A 1 181 ? 0.828 6.623 13.068 1.00 96.12 181 ILE A O 1
ATOM 1432 N N . SER A 1 182 ? 0.409 5.318 14.851 1.00 97.31 182 SER A N 1
ATOM 1433 C CA . SER A 1 182 ? 1.818 5.034 15.136 1.00 97.31 182 SER A CA 1
ATOM 1434 C C . SER A 1 182 ? 2.485 4.259 13.999 1.00 97.31 182 SER A C 1
ATOM 1436 O O . SER A 1 182 ? 3.557 4.653 13.548 1.00 97.31 182 SER A O 1
ATOM 1438 N N 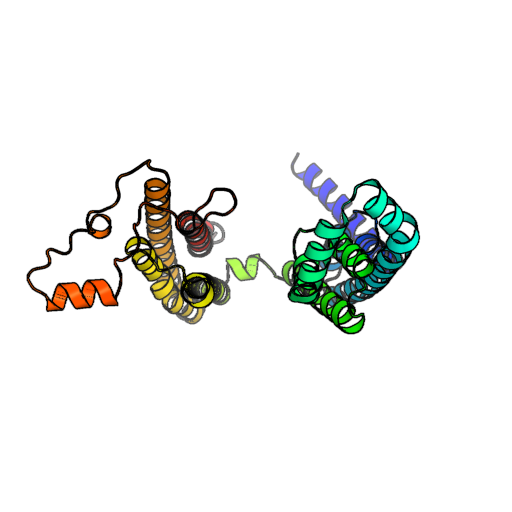. LEU A 1 183 ? 1.844 3.205 13.483 1.00 96.75 183 LEU A N 1
ATOM 1439 C CA . LEU A 1 183 ? 2.361 2.427 12.353 1.00 96.75 183 LEU A CA 1
ATOM 1440 C C . LEU A 1 183 ? 2.398 3.244 11.059 1.00 96.75 183 LEU A C 1
ATOM 1442 O O . LEU A 1 183 ? 3.375 3.161 10.323 1.00 96.75 183 LEU A O 1
ATOM 1446 N N . GLY A 1 184 ? 1.380 4.066 10.797 1.00 96.31 184 GLY A N 1
ATOM 1447 C CA . GLY A 1 184 ? 1.372 4.982 9.657 1.00 96.31 184 GLY A CA 1
ATOM 1448 C C . GLY A 1 184 ? 2.514 5.995 9.733 1.00 96.31 184 GLY A C 1
ATOM 1449 O O . GLY A 1 184 ? 3.209 6.212 8.746 1.00 96.31 184 GLY A O 1
ATOM 1450 N N . SER A 1 185 ? 2.770 6.546 10.923 1.00 97.75 185 SER A N 1
ATOM 1451 C CA . SER A 1 185 ? 3.879 7.480 11.154 1.00 97.75 185 SER A CA 1
ATOM 1452 C C . SER A 1 185 ? 5.244 6.812 10.977 1.00 97.75 185 SER A C 1
ATOM 1454 O O . SER A 1 185 ? 6.121 7.378 10.330 1.00 97.75 185 SER A O 1
ATOM 1456 N N . LEU A 1 186 ? 5.411 5.584 11.482 1.00 97.88 186 LEU A N 1
ATOM 1457 C CA . LEU A 1 186 ? 6.611 4.776 11.238 1.00 97.88 186 LEU A CA 1
ATOM 1458 C C . LEU A 1 186 ? 6.793 4.459 9.751 1.00 97.88 186 LEU A C 1
ATOM 1460 O O . LEU A 1 186 ? 7.913 4.518 9.261 1.00 97.88 186 LEU A O 1
ATOM 1464 N N . GLY A 1 187 ? 5.710 4.168 9.029 1.00 96.94 187 GLY A N 1
ATOM 1465 C CA . GLY A 1 187 ? 5.745 3.929 7.587 1.00 96.94 187 GLY A CA 1
ATOM 1466 C C . GLY A 1 187 ? 6.228 5.147 6.800 1.00 96.94 187 GLY A C 1
ATOM 1467 O O . GLY A 1 187 ? 7.069 5.004 5.916 1.00 96.94 187 GLY A O 1
ATOM 1468 N N . VAL A 1 188 ? 5.763 6.352 7.152 1.00 96.38 188 VAL A N 1
ATOM 1469 C CA . VAL A 1 188 ? 6.247 7.598 6.531 1.00 96.38 188 VAL A CA 1
ATOM 1470 C C . VAL A 1 188 ? 7.725 7.830 6.843 1.00 96.38 188 VAL A C 1
ATOM 1472 O O . VAL A 1 188 ? 8.497 8.117 5.931 1.00 96.38 188 VAL A O 1
ATOM 1475 N N . LEU A 1 189 ? 8.144 7.658 8.101 1.00 97.06 189 LEU A N 1
ATOM 1476 C CA . LEU A 1 189 ? 9.554 7.787 8.482 1.00 97.06 189 LEU A CA 1
ATOM 1477 C C . LEU A 1 189 ? 10.435 6.776 7.740 1.00 97.06 189 LEU A C 1
ATOM 1479 O O . LEU A 1 189 ? 11.465 7.158 7.195 1.00 97.06 189 LEU A O 1
ATOM 1483 N N . ALA A 1 190 ? 10.010 5.515 7.656 1.00 96.69 190 ALA A N 1
ATOM 1484 C CA . ALA A 1 190 ? 10.718 4.476 6.916 1.00 96.69 190 ALA A CA 1
ATOM 1485 C C . ALA A 1 190 ? 10.843 4.820 5.425 1.00 96.69 190 ALA A C 1
ATOM 1487 O O . ALA A 1 190 ? 11.917 4.650 4.855 1.00 96.69 190 ALA A O 1
ATOM 1488 N N . ALA A 1 191 ? 9.784 5.351 4.804 1.00 93.19 191 ALA A N 1
ATOM 1489 C CA . ALA A 1 191 ? 9.837 5.800 3.417 1.00 93.19 191 ALA A CA 1
ATOM 1490 C C . ALA A 1 191 ? 10.857 6.933 3.234 1.00 93.19 191 ALA A C 1
ATOM 1492 O O . ALA A 1 191 ? 11.701 6.858 2.346 1.00 93.19 191 ALA A O 1
ATOM 1493 N N . VAL A 1 192 ? 10.827 7.952 4.097 1.00 93.62 192 VAL A N 1
ATOM 1494 C CA . VAL A 1 192 ? 11.740 9.102 4.019 1.00 93.62 192 VAL A CA 1
ATOM 1495 C C . VAL A 1 192 ? 13.196 8.693 4.264 1.00 93.62 192 VAL A C 1
ATOM 1497 O O . VAL A 1 192 ? 14.069 9.117 3.513 1.00 93.62 192 VAL A O 1
ATOM 1500 N N . PHE A 1 193 ? 13.467 7.831 5.246 1.00 94.56 193 PHE A N 1
ATOM 1501 C CA . PHE A 1 193 ? 14.808 7.273 5.447 1.00 94.56 193 PHE A CA 1
ATOM 1502 C C . PHE A 1 193 ? 15.244 6.366 4.291 1.00 94.56 193 PHE A C 1
ATOM 1504 O O . PHE A 1 193 ? 16.423 6.327 3.961 1.00 94.56 193 PHE A O 1
ATOM 1511 N N . GLY A 1 194 ? 14.307 5.679 3.633 1.00 93.56 194 GLY A N 1
ATOM 1512 C CA . GLY A 1 194 ? 14.571 4.963 2.388 1.00 93.56 194 GLY A CA 1
ATOM 1513 C C . GLY A 1 194 ? 15.023 5.906 1.269 1.00 93.56 194 GLY A C 1
ATOM 1514 O O . GLY A 1 194 ? 16.032 5.644 0.622 1.00 93.56 194 GLY A O 1
ATOM 1515 N N . PHE A 1 195 ? 14.335 7.035 1.076 1.00 91.25 195 PHE A N 1
ATOM 1516 C CA . PHE A 1 195 ? 14.761 8.057 0.112 1.00 91.25 195 PHE A CA 1
ATOM 1517 C C . PHE A 1 195 ? 16.136 8.650 0.455 1.00 91.25 195 PHE A C 1
ATOM 1519 O O . PHE A 1 195 ? 16.947 8.858 -0.443 1.00 91.25 195 PHE A O 1
ATOM 1526 N N . GLU A 1 196 ? 16.421 8.871 1.737 1.00 91.56 196 GLU A N 1
ATOM 1527 C CA . GLU A 1 196 ? 17.698 9.427 2.193 1.00 91.56 196 GLU A CA 1
ATOM 1528 C C . GLU A 1 196 ? 18.861 8.441 2.018 1.00 91.56 196 GLU A C 1
ATOM 1530 O O . GLU A 1 196 ? 19.844 8.768 1.360 1.00 91.56 196 GLU A O 1
ATOM 1535 N N . TYR A 1 197 ? 18.744 7.220 2.546 1.00 92.31 197 TYR A N 1
ATOM 1536 C CA . TYR A 1 197 ? 19.869 6.281 2.622 1.00 92.31 197 TYR A CA 1
ATOM 1537 C C . TYR A 1 197 ? 19.955 5.293 1.456 1.00 92.31 197 TYR A C 1
ATOM 1539 O O . TYR A 1 197 ? 21.050 4.833 1.147 1.00 92.31 197 TYR A O 1
ATOM 1547 N N . LEU A 1 198 ? 18.834 4.939 0.814 1.00 91.81 198 LEU A N 1
ATOM 1548 C CA . LEU A 1 198 ? 18.838 3.996 -0.316 1.00 91.81 198 LEU A CA 1
ATOM 1549 C C . LEU A 1 198 ? 18.915 4.712 -1.663 1.00 91.81 198 LEU A C 1
ATOM 1551 O O . LEU A 1 198 ? 19.526 4.193 -2.592 1.00 91.81 198 LEU A O 1
ATOM 1555 N N . ILE A 1 199 ? 18.275 5.879 -1.779 1.00 88.88 199 ILE A N 1
ATOM 1556 C CA . ILE A 1 199 ? 18.223 6.654 -3.030 1.00 88.88 199 ILE A CA 1
ATOM 1557 C C . ILE A 1 199 ? 19.242 7.808 -3.008 1.00 88.88 199 ILE A C 1
ATOM 1559 O O . ILE A 1 199 ? 19.633 8.289 -4.068 1.00 88.88 199 ILE A O 1
ATOM 1563 N N . GLY 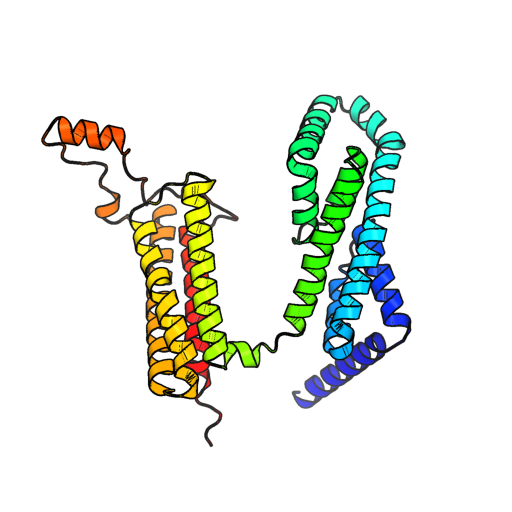A 1 200 ? 19.727 8.220 -1.830 1.00 85.88 200 GLY A N 1
ATOM 1564 C CA . GLY A 1 200 ? 20.724 9.286 -1.696 1.00 85.88 200 GLY A CA 1
ATOM 1565 C C . GLY A 1 200 ? 20.137 10.698 -1.781 1.00 85.88 200 GLY A C 1
ATOM 1566 O O . GLY A 1 200 ? 20.856 11.642 -2.101 1.00 85.88 200 GLY A O 1
ATOM 1567 N N . LEU A 1 201 ? 18.833 10.866 -1.530 1.00 87.94 201 LEU A N 1
ATOM 1568 C CA . LEU A 1 201 ? 18.184 12.179 -1.539 1.00 87.94 201 LEU A CA 1
ATOM 1569 C C . LEU A 1 201 ? 18.373 12.873 -0.186 1.00 87.94 201 LEU A C 1
ATOM 1571 O O . LEU A 1 201 ? 17.620 12.627 0.760 1.00 87.94 201 LEU A O 1
ATOM 1575 N N . ALA A 1 202 ? 19.367 13.759 -0.103 1.00 87.62 202 ALA A N 1
ATOM 1576 C CA . ALA A 1 202 ? 19.619 14.552 1.096 1.00 87.62 202 ALA A CA 1
ATOM 1577 C C . ALA A 1 202 ? 18.397 15.432 1.457 1.00 87.62 202 ALA A C 1
ATOM 1579 O O . ALA A 1 202 ? 17.781 16.036 0.571 1.00 87.62 202 ALA A O 1
ATOM 1580 N N . PRO A 1 203 ? 18.009 15.523 2.742 1.00 89.75 203 PRO A N 1
ATOM 1581 C CA . PRO A 1 203 ? 16.875 16.338 3.156 1.00 89.75 203 PRO A CA 1
ATOM 1582 C C . PRO A 1 203 ? 17.251 17.815 3.297 1.00 89.75 203 PRO A C 1
ATOM 1584 O O . PRO A 1 203 ? 18.293 18.161 3.844 1.00 89.75 203 PRO A O 1
ATOM 1587 N N . CYS A 1 204 ? 16.346 18.703 2.887 1.00 89.38 204 CYS A N 1
ATOM 1588 C CA . CYS A 1 204 ? 16.464 20.129 3.183 1.00 89.38 204 CYS A CA 1
ATOM 1589 C C . CYS A 1 204 ? 16.006 20.441 4.630 1.00 89.38 204 CYS A C 1
ATOM 1591 O O . CYS A 1 204 ? 15.287 19.637 5.246 1.00 89.38 204 CYS A O 1
ATOM 1593 N N . PRO A 1 205 ? 16.330 21.628 5.178 1.00 88.62 205 PRO A N 1
ATOM 1594 C CA . PRO A 1 205 ? 15.877 22.043 6.510 1.00 88.62 205 PRO A CA 1
ATOM 1595 C C . PRO A 1 205 ? 14.354 21.950 6.725 1.00 88.62 205 PRO A C 1
ATOM 1597 O O . PRO A 1 205 ? 13.895 21.527 7.788 1.00 88.62 205 PRO A O 1
ATOM 1600 N N . LEU A 1 206 ? 13.547 22.288 5.709 1.00 90.50 206 LEU A N 1
ATOM 1601 C CA . LEU A 1 206 ? 12.083 22.186 5.785 1.00 90.50 206 LEU A CA 1
ATOM 1602 C C . LEU A 1 206 ? 11.607 20.726 5.857 1.00 90.50 206 LEU A C 1
ATOM 1604 O O . LEU A 1 206 ? 10.704 20.415 6.636 1.00 90.50 206 LEU A O 1
ATOM 1608 N N . CYS A 1 207 ? 12.238 19.820 5.104 1.00 92.44 207 CYS A N 1
ATOM 1609 C CA . CYS A 1 207 ? 11.981 18.380 5.182 1.00 92.44 207 CYS A CA 1
ATOM 1610 C C . CYS A 1 207 ? 12.281 17.825 6.578 1.00 92.44 207 CYS A C 1
ATOM 1612 O O . CYS A 1 207 ? 11.505 17.020 7.090 1.00 92.44 207 CYS A O 1
ATOM 1614 N N . LEU A 1 208 ? 13.376 18.256 7.212 1.00 92.06 208 LEU A N 1
ATOM 1615 C CA . LEU A 1 208 ? 13.734 17.812 8.563 1.00 92.06 208 LEU A CA 1
ATOM 1616 C C . LEU A 1 208 ? 12.692 18.246 9.598 1.00 92.06 208 LEU A C 1
ATOM 1618 O O . LEU A 1 208 ? 12.246 17.425 10.401 1.00 92.06 208 LEU A O 1
ATOM 1622 N N . ASN A 1 209 ? 12.224 19.492 9.522 1.00 93.44 209 ASN A N 1
ATOM 1623 C CA . ASN A 1 209 ? 11.175 19.992 10.413 1.00 93.44 209 ASN A CA 1
ATOM 1624 C C . ASN A 1 209 ? 9.859 19.212 10.262 1.00 93.44 209 ASN A C 1
ATOM 1626 O O . ASN A 1 209 ? 9.198 18.919 11.258 1.00 93.44 209 ASN A O 1
ATOM 1630 N N . GLN A 1 210 ? 9.508 18.794 9.041 1.00 96.12 210 GLN A N 1
ATOM 1631 C CA . GLN A 1 210 ? 8.312 17.979 8.787 1.00 96.12 210 GLN A CA 1
ATOM 1632 C C . GLN A 1 210 ? 8.358 16.601 9.466 1.00 96.12 210 GLN A C 1
ATOM 1634 O O . GLN A 1 210 ? 7.310 16.031 9.780 1.00 96.12 210 GLN A O 1
ATOM 1639 N N . ARG A 1 211 ? 9.553 16.061 9.747 1.00 97.12 211 ARG A N 1
ATOM 1640 C CA . ARG A 1 211 ? 9.710 14.762 10.427 1.00 97.12 211 ARG A CA 1
ATOM 1641 C C . ARG A 1 211 ? 9.304 14.815 11.898 1.00 97.12 211 ARG A C 1
ATOM 1643 O O . ARG A 1 211 ? 8.840 13.807 12.430 1.00 97.12 211 ARG A O 1
ATOM 1650 N N . ILE A 1 212 ? 9.416 15.984 12.540 1.00 96.94 212 ILE A N 1
ATOM 1651 C CA . ILE A 1 212 ? 9.109 16.175 13.968 1.00 96.94 212 ILE A CA 1
ATOM 1652 C C . ILE A 1 212 ? 7.678 15.730 14.281 1.00 96.94 212 ILE A C 1
ATOM 1654 O O . ILE A 1 212 ? 7.448 15.058 15.287 1.00 96.94 212 ILE A O 1
ATOM 1658 N N . ALA A 1 213 ? 6.726 16.026 13.393 1.00 97.56 213 ALA A N 1
ATOM 1659 C CA . ALA A 1 213 ? 5.341 15.602 13.555 1.00 97.56 213 ALA A CA 1
ATOM 1660 C C . ALA A 1 213 ? 5.211 14.078 13.704 1.00 97.56 213 ALA A C 1
ATOM 1662 O O . ALA A 1 213 ? 4.506 13.603 14.593 1.00 97.56 213 ALA A O 1
ATOM 1663 N N . PHE A 1 214 ? 5.937 13.305 12.891 1.00 98.06 214 PHE A N 1
ATOM 1664 C CA . PHE A 1 214 ? 5.904 11.844 12.942 1.00 98.06 214 PHE A CA 1
ATOM 1665 C C . PHE A 1 214 ? 6.674 11.285 14.140 1.00 98.06 214 PHE A C 1
ATOM 1667 O O . PHE A 1 214 ? 6.196 10.339 14.765 1.00 98.06 214 PHE A O 1
ATOM 1674 N N . TYR A 1 215 ? 7.804 11.892 14.523 1.00 97.94 215 TYR A N 1
ATOM 1675 C CA . TYR A 1 215 ? 8.530 11.507 15.741 1.00 97.94 215 TYR A CA 1
ATOM 1676 C C . TYR A 1 215 ? 7.674 11.666 16.997 1.00 97.94 215 TYR A C 1
ATOM 1678 O O . TYR A 1 215 ? 7.696 10.796 17.863 1.00 97.94 215 TYR A O 1
ATOM 1686 N N . LEU A 1 216 ? 6.881 12.737 17.082 1.00 97.88 216 LEU A N 1
ATOM 1687 C CA . LEU A 1 216 ? 5.940 12.950 18.183 1.00 97.88 216 LEU A CA 1
ATOM 1688 C C . LEU A 1 216 ? 4.718 12.030 18.080 1.00 97.88 216 LEU A C 1
ATOM 1690 O O . LEU A 1 216 ? 4.217 11.541 19.096 1.00 97.88 216 LEU A O 1
ATOM 1694 N N . ALA A 1 217 ? 4.235 11.771 16.865 1.00 97.38 217 ALA A N 1
ATOM 1695 C CA . ALA A 1 217 ? 3.026 10.990 16.653 1.00 97.38 217 ALA A CA 1
ATOM 1696 C C . ALA A 1 217 ? 3.168 9.515 17.039 1.00 97.38 217 ALA A C 1
ATOM 1698 O O . ALA A 1 217 ? 2.202 8.930 17.528 1.00 97.38 217 ALA A O 1
ATOM 1699 N N . VAL A 1 218 ? 4.347 8.908 16.871 1.00 97.88 218 VAL A N 1
ATOM 1700 C CA . VAL A 1 218 ? 4.581 7.503 17.246 1.00 97.88 218 VAL A CA 1
ATOM 1701 C C . VAL A 1 218 ? 4.299 7.247 18.737 1.00 97.88 218 VAL A C 1
ATOM 1703 O O . VAL A 1 218 ? 3.388 6.458 19.021 1.00 97.88 218 VAL A O 1
ATOM 1706 N N . PRO A 1 219 ? 4.986 7.897 19.700 1.00 97.69 219 PRO A N 1
ATOM 1707 C CA . PRO A 1 219 ? 4.736 7.685 21.123 1.00 97.69 219 PRO A CA 1
ATOM 1708 C C . PRO A 1 219 ? 3.362 8.206 21.568 1.00 97.69 219 PRO A C 1
ATOM 1710 O O . PRO A 1 219 ? 2.703 7.552 22.377 1.00 97.69 219 PRO A O 1
ATOM 1713 N N . LEU A 1 220 ? 2.877 9.329 21.023 1.00 96.88 220 LEU A N 1
ATOM 1714 C CA . LEU A 1 220 ? 1.545 9.852 21.359 1.00 96.88 220 LEU A CA 1
ATOM 1715 C C . LEU A 1 220 ? 0.413 8.939 20.869 1.00 96.88 220 LEU A C 1
ATOM 1717 O O . LEU A 1 220 ? -0.583 8.771 21.573 1.00 96.88 220 LEU A O 1
ATOM 1721 N N . GLY A 1 221 ? 0.561 8.316 19.698 1.00 96.69 221 GLY A N 1
ATOM 1722 C CA . GLY A 1 221 ? -0.380 7.330 19.164 1.00 96.69 221 GLY A CA 1
ATOM 1723 C C . GLY A 1 221 ? -0.441 6.069 20.024 1.00 96.69 221 GLY A C 1
ATOM 1724 O O . GLY A 1 221 ? -1.535 5.608 20.356 1.00 96.69 221 GLY A O 1
ATOM 1725 N N . LEU A 1 222 ? 0.712 5.572 20.487 1.00 96.69 222 LEU A N 1
ATOM 1726 C CA . LEU A 1 222 ? 0.784 4.443 21.420 1.00 96.69 222 LEU A CA 1
ATOM 1727 C C . LEU A 1 222 ? 0.169 4.799 22.776 1.00 96.69 222 LEU A C 1
ATOM 1729 O O . LEU A 1 222 ? -0.613 4.020 23.321 1.00 96.69 222 LEU A O 1
ATOM 1733 N N . LEU A 1 223 ? 0.444 5.995 23.299 1.00 96.31 223 LEU A N 1
ATOM 1734 C CA . LEU A 1 223 ? -0.181 6.488 24.525 1.00 96.31 223 LEU A CA 1
ATOM 1735 C C . LEU A 1 223 ? -1.709 6.541 24.379 1.00 96.31 223 LEU A C 1
ATOM 1737 O O . LEU A 1 223 ? -2.431 6.036 25.244 1.00 96.31 223 LEU A O 1
ATOM 1741 N N . ALA A 1 224 ? -2.209 7.092 23.271 1.00 94.25 224 ALA A N 1
ATOM 1742 C CA . ALA A 1 224 ? -3.637 7.160 22.977 1.00 94.25 224 ALA A CA 1
ATOM 1743 C C . ALA A 1 224 ? -4.270 5.760 22.880 1.00 94.25 224 ALA A C 1
ATOM 1745 O O . ALA A 1 224 ? -5.391 5.552 23.357 1.00 94.25 224 ALA A O 1
ATOM 1746 N N . ALA A 1 225 ? -3.535 4.798 22.313 1.00 93.81 225 ALA A N 1
ATOM 1747 C CA . ALA A 1 225 ? -3.948 3.410 22.167 1.00 93.81 225 ALA A CA 1
ATOM 1748 C C . ALA A 1 225 ? -4.074 2.694 23.523 1.00 93.81 225 ALA A C 1
ATOM 1750 O O . ALA A 1 225 ? -5.116 2.114 23.835 1.00 93.81 225 ALA A O 1
ATOM 1751 N N . LEU A 1 226 ? -3.025 2.768 24.346 1.00 95.00 226 LEU A N 1
ATOM 1752 C CA . LEU A 1 226 ? -2.901 2.038 25.612 1.00 95.00 226 LEU A CA 1
ATOM 1753 C C . LEU A 1 226 ? -3.791 2.611 26.722 1.00 95.00 226 LEU A C 1
ATOM 1755 O O . LEU A 1 226 ? -4.260 1.882 27.597 1.00 95.00 226 LEU A O 1
ATOM 1759 N N . THR A 1 227 ? -4.053 3.918 26.691 1.00 92.94 227 THR A N 1
ATOM 1760 C CA . THR A 1 227 ? -4.883 4.593 27.701 1.00 92.94 227 THR A CA 1
ATOM 1761 C C . THR A 1 227 ? -6.378 4.513 27.402 1.00 92.94 227 THR A C 1
ATOM 1763 O O . THR A 1 227 ? -7.179 4.773 28.297 1.00 92.94 227 THR A O 1
ATOM 1766 N N . GLY A 1 228 ? -6.775 4.092 26.196 1.00 87.75 228 GLY A N 1
ATOM 1767 C CA . GLY A 1 228 ? -8.163 4.115 25.724 1.00 87.75 228 GLY A CA 1
ATOM 1768 C C . GLY A 1 228 ? -9.181 3.437 26.646 1.00 87.75 228 GLY A C 1
ATOM 1769 O O . GLY A 1 228 ? -10.265 3.980 26.846 1.00 87.75 228 GLY A O 1
ATOM 1770 N N . SER A 1 229 ? -8.827 2.293 27.240 1.00 85.69 229 SER A N 1
ATOM 1771 C CA . SER A 1 229 ? -9.730 1.538 28.125 1.00 85.69 229 SER A CA 1
ATOM 1772 C C . SER A 1 229 ? -9.693 2.003 29.584 1.00 85.69 229 SER A C 1
ATOM 1774 O O . SER A 1 229 ? -10.704 1.925 30.271 1.00 85.69 229 SER A O 1
ATOM 1776 N N . LYS A 1 230 ? -8.533 2.469 30.074 1.00 90.69 230 LYS A N 1
ATOM 1777 C CA . LYS A 1 230 ? -8.323 2.805 31.499 1.00 90.69 230 LYS A CA 1
ATOM 1778 C C . LYS A 1 230 ? -8.513 4.293 31.811 1.00 90.69 230 LYS A C 1
ATOM 1780 O O . LYS A 1 230 ? -8.935 4.640 32.907 1.00 90.69 230 LYS A O 1
ATOM 1785 N N . LYS A 1 231 ? -8.158 5.177 30.875 1.00 92.06 231 LYS A N 1
ATOM 1786 C CA . LYS A 1 231 ? -8.180 6.643 31.013 1.00 92.06 231 LYS A CA 1
ATOM 1787 C C . LYS A 1 231 ? -8.691 7.283 29.708 1.00 92.06 231 LYS A C 1
ATOM 1789 O O . LYS A 1 231 ? -7.902 7.842 28.942 1.00 92.06 231 LYS A O 1
ATOM 1794 N N . PRO A 1 232 ? -10.008 7.220 29.429 1.00 88.25 232 PRO A N 1
ATOM 1795 C CA . PRO A 1 232 ? -10.575 7.670 28.155 1.00 88.25 232 PRO A CA 1
ATOM 1796 C C . PRO A 1 232 ? -10.418 9.178 27.907 1.00 88.25 232 PRO A C 1
ATOM 1798 O O . PRO A 1 232 ? -10.329 9.597 26.751 1.00 88.25 232 PRO A O 1
ATOM 1801 N N . SER A 1 233 ? -10.349 9.995 28.964 1.00 89.94 233 SER A N 1
ATOM 1802 C CA . SER A 1 233 ? -10.055 11.431 28.867 1.00 89.94 233 SER A CA 1
ATOM 1803 C C . SER A 1 233 ? -8.649 11.679 28.322 1.00 89.94 233 SER A C 1
ATOM 1805 O O . SER A 1 233 ? -8.501 12.393 27.334 1.00 89.94 233 SER A O 1
ATOM 1807 N N . LEU A 1 234 ? -7.637 11.017 28.893 1.00 92.44 234 LEU A N 1
ATOM 1808 C CA . LEU A 1 234 ? -6.248 11.099 28.436 1.00 92.44 234 LEU A CA 1
ATOM 1809 C C . LEU A 1 234 ? -6.111 10.634 26.983 1.00 92.44 234 LEU A C 1
ATOM 1811 O O . LEU A 1 234 ? -5.530 11.349 26.177 1.00 92.44 234 LEU A O 1
ATOM 1815 N N . SER A 1 235 ? -6.726 9.502 26.627 1.00 93.12 235 SER A N 1
ATOM 1816 C CA . SER A 1 235 ? -6.749 9.011 25.242 1.00 93.12 235 SER A CA 1
ATOM 1817 C C . SER A 1 235 ? -7.352 10.045 24.282 1.00 93.12 235 SER A C 1
ATOM 1819 O O . SER A 1 235 ? -6.784 10.326 23.228 1.00 93.12 235 SER A O 1
ATOM 1821 N N . THR A 1 236 ? -8.468 10.678 24.664 1.00 91.12 236 THR A N 1
ATOM 1822 C CA . THR A 1 236 ? -9.119 11.724 23.856 1.00 91.12 236 THR A CA 1
ATOM 1823 C C . THR A 1 236 ? -8.223 12.953 23.693 1.00 91.12 236 THR A C 1
ATOM 1825 O O . THR A 1 236 ? -8.094 13.457 22.581 1.00 91.12 236 THR A O 1
ATOM 1828 N N . ILE A 1 237 ? -7.562 13.400 24.765 1.00 93.75 237 ILE A N 1
ATOM 1829 C CA . ILE A 1 237 ? -6.599 14.510 24.725 1.00 93.75 237 ILE A CA 1
ATOM 1830 C C . ILE A 1 237 ? -5.427 14.174 23.801 1.00 93.75 237 ILE A C 1
ATOM 1832 O O . ILE A 1 237 ? -5.083 14.989 22.949 1.00 93.75 237 ILE A O 1
ATOM 1836 N N . SER A 1 238 ? -4.867 12.966 23.891 1.00 94.62 238 SER A N 1
ATOM 1837 C CA . SER A 1 238 ? -3.804 12.521 22.987 1.00 94.62 238 SER A CA 1
ATOM 1838 C C . SER A 1 238 ? -4.248 12.563 21.522 1.00 94.62 238 SER A C 1
ATOM 1840 O O . SER A 1 238 ? -3.508 13.069 20.685 1.00 94.62 238 SER A O 1
ATOM 1842 N N . PHE A 1 239 ? -5.470 12.119 21.198 1.00 95.75 239 PHE A N 1
ATOM 1843 C CA . PHE A 1 239 ? -6.001 12.225 19.832 1.00 95.75 239 PHE A CA 1
ATOM 1844 C C . PHE A 1 239 ? -6.247 13.674 19.385 1.00 95.75 239 PHE A C 1
ATOM 1846 O O . PHE A 1 239 ? -6.009 13.984 18.219 1.00 95.75 239 PHE A O 1
ATOM 1853 N N . MET A 1 240 ? -6.674 14.575 20.278 1.00 95.06 240 MET A N 1
ATOM 1854 C CA . MET A 1 240 ? -6.791 16.006 19.961 1.00 95.06 240 MET A CA 1
ATOM 1855 C C . MET A 1 240 ? -5.426 16.619 19.640 1.00 95.06 240 MET A C 1
ATOM 1857 O O . MET A 1 240 ? -5.283 17.283 18.617 1.00 95.06 240 MET A O 1
ATOM 1861 N N . ILE A 1 241 ? -4.413 16.336 20.462 1.00 97.19 241 ILE A N 1
ATOM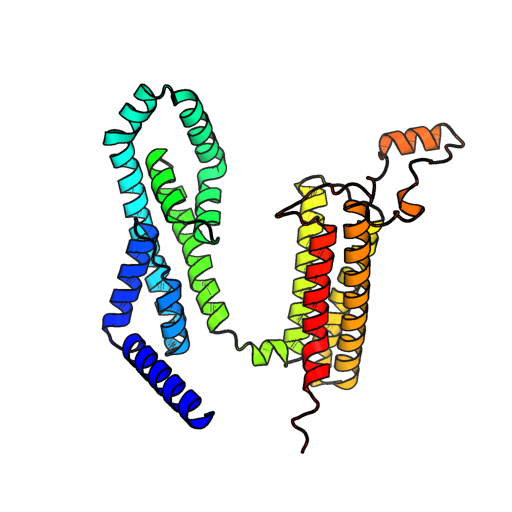 1862 C CA . ILE A 1 241 ? -3.039 16.802 20.239 1.00 97.19 241 ILE A CA 1
ATOM 1863 C C . ILE A 1 241 ? -2.500 16.260 18.911 1.00 97.19 241 ILE A C 1
ATOM 1865 O O . ILE A 1 241 ? -2.002 17.035 18.102 1.00 97.19 241 ILE A O 1
ATOM 1869 N N . LEU A 1 242 ? -2.660 14.959 18.644 1.00 97.69 242 LEU A N 1
ATOM 1870 C CA . LEU A 1 242 ? -2.273 14.347 17.366 1.00 97.69 242 LEU A CA 1
ATOM 1871 C C . LEU A 1 242 ? -2.954 15.027 16.174 1.00 97.69 242 LEU A C 1
ATOM 1873 O O . LEU A 1 242 ? -2.303 15.296 15.169 1.00 97.69 242 LEU A O 1
ATOM 1877 N N . THR A 1 243 ? -4.248 15.334 16.292 1.00 97.12 243 THR A N 1
ATOM 1878 C CA . THR A 1 243 ? -4.998 16.034 15.240 1.00 97.12 243 THR A CA 1
ATOM 1879 C C . THR A 1 243 ? -4.375 17.399 14.953 1.00 97.12 243 THR A C 1
ATOM 1881 O O . THR A 1 243 ? -4.136 17.727 13.796 1.00 97.12 243 THR A O 1
ATOM 1884 N N . LEU A 1 244 ? -4.052 18.176 15.992 1.00 97.44 244 LEU A N 1
ATOM 1885 C CA . LEU A 1 244 ? -3.423 19.491 15.841 1.00 97.44 244 LEU A CA 1
ATOM 1886 C C . LEU A 1 244 ? -2.014 19.400 15.245 1.00 97.44 244 LEU A C 1
ATOM 1888 O O . LEU A 1 244 ? -1.706 20.154 14.325 1.00 97.44 244 LEU A O 1
ATOM 1892 N N . ILE A 1 245 ? -1.187 18.458 15.716 1.00 98.12 245 ILE A N 1
ATOM 1893 C CA . ILE A 1 245 ? 0.165 18.219 15.183 1.00 98.12 245 ILE A CA 1
ATOM 1894 C C . ILE A 1 245 ? 0.099 17.932 13.682 1.00 98.12 245 ILE A C 1
ATOM 1896 O O . ILE A 1 245 ? 0.825 18.545 12.902 1.00 98.12 245 ILE A O 1
ATOM 1900 N N . PHE A 1 246 ? -0.789 17.032 13.258 1.00 98.44 246 PHE A N 1
ATOM 1901 C CA . PHE A 1 246 ? -0.891 16.660 11.851 1.00 98.44 246 PHE A CA 1
ATOM 1902 C C . PHE A 1 246 ? -1.546 17.730 10.977 1.00 98.44 246 PHE A C 1
ATOM 1904 O O . PHE A 1 246 ? -1.145 17.879 9.826 1.00 98.44 246 PHE A O 1
ATOM 1911 N N . LEU A 1 247 ? -2.497 18.514 11.495 1.00 97.88 247 LEU A N 1
ATOM 1912 C CA . LEU A 1 247 ? -3.021 19.676 10.771 1.00 97.88 247 LEU A CA 1
ATOM 1913 C C . LEU A 1 247 ? -1.936 20.740 10.568 1.00 97.88 247 LEU A C 1
ATOM 1915 O O . LEU A 1 247 ? -1.792 21.255 9.460 1.00 97.88 247 LEU A O 1
ATOM 1919 N N . ALA A 1 248 ? -1.132 21.015 11.599 1.00 98.19 248 ALA A N 1
ATOM 1920 C CA . ALA A 1 248 ? 0.006 21.921 11.492 1.00 98.19 248 ALA A CA 1
ATOM 1921 C C . ALA A 1 248 ? 1.047 21.397 10.489 1.00 98.19 248 ALA A C 1
ATOM 1923 O O . ALA A 1 248 ? 1.484 22.145 9.618 1.00 98.19 248 ALA A O 1
ATOM 1924 N N . ASN A 1 249 ? 1.385 20.103 10.539 1.00 98.31 249 ASN A N 1
ATOM 1925 C CA . ASN A 1 249 ? 2.327 19.500 9.593 1.00 98.31 249 ASN A CA 1
ATOM 1926 C C . ASN A 1 249 ? 1.783 19.463 8.160 1.00 98.31 249 ASN A C 1
ATOM 1928 O O . ASN A 1 249 ? 2.540 19.642 7.212 1.00 98.31 249 ASN A O 1
ATOM 1932 N N . SER A 1 250 ? 0.471 19.277 7.990 1.00 98.25 250 SER A N 1
ATOM 1933 C CA . SER A 1 250 ? -0.190 19.380 6.690 1.00 98.25 250 SER A CA 1
ATOM 1934 C C . SER A 1 250 ? -0.072 20.797 6.134 1.00 98.25 250 SER A C 1
ATOM 1936 O O . SER A 1 250 ? 0.315 20.964 4.983 1.00 98.25 250 SER A O 1
ATOM 1938 N N . ALA A 1 251 ? -0.357 21.824 6.938 1.00 97.62 251 ALA A N 1
ATOM 1939 C CA . ALA A 1 251 ? -0.189 23.214 6.517 1.00 97.62 251 ALA A CA 1
ATOM 1940 C C . ALA A 1 251 ? 1.277 23.527 6.168 1.00 97.62 251 ALA A C 1
ATOM 1942 O O . ALA A 1 251 ? 1.550 24.138 5.138 1.00 97.62 251 ALA A O 1
ATOM 1943 N N . TYR A 1 252 ? 2.222 23.041 6.976 1.00 96.12 252 TYR A N 1
ATOM 1944 C CA . TYR A 1 252 ? 3.656 23.210 6.745 1.00 96.12 252 TYR A CA 1
ATOM 1945 C C . TYR A 1 252 ? 4.141 22.479 5.478 1.00 96.12 252 TYR A C 1
ATOM 1947 O O . TYR A 1 252 ? 4.940 23.019 4.716 1.00 96.12 252 TYR A O 1
ATOM 1955 N N . GLY A 1 253 ? 3.608 21.284 5.203 1.00 96.62 253 GLY A N 1
ATOM 1956 C CA . GLY A 1 253 ? 3.809 20.547 3.953 1.00 96.62 253 GLY A CA 1
ATOM 1957 C C . GLY A 1 253 ? 3.252 21.282 2.736 1.00 96.62 253 GLY A C 1
ATOM 1958 O O . GLY A 1 253 ? 3.934 21.376 1.721 1.00 96.62 253 GLY A O 1
ATOM 1959 N N . GLY A 1 254 ? 2.051 21.856 2.852 1.00 96.75 254 GLY A N 1
ATOM 1960 C CA . GLY A 1 254 ? 1.438 22.669 1.800 1.00 96.75 254 GLY A CA 1
ATOM 1961 C C . GLY A 1 254 ? 2.235 23.936 1.494 1.00 96.75 254 GLY A C 1
ATOM 1962 O O . GLY A 1 254 ? 2.465 24.240 0.327 1.00 96.75 254 GLY A O 1
ATOM 1963 N N . TYR A 1 255 ? 2.726 24.627 2.527 1.00 95.81 255 TYR A N 1
ATOM 1964 C CA . TYR A 1 255 ? 3.634 25.765 2.372 1.00 95.81 255 TYR A CA 1
ATOM 1965 C C . TYR A 1 255 ? 4.929 25.359 1.658 1.00 95.81 255 TYR A C 1
ATOM 1967 O O . TYR A 1 255 ? 5.294 25.985 0.668 1.00 95.81 255 TYR A O 1
ATOM 1975 N N . HIS A 1 256 ? 5.577 24.274 2.095 1.00 95.56 256 HIS A N 1
ATOM 1976 C CA . HIS A 1 256 ? 6.795 23.767 1.460 1.00 95.56 256 HIS A CA 1
ATOM 1977 C C . HIS A 1 256 ? 6.567 23.402 -0.010 1.00 95.56 256 HIS A C 1
ATOM 1979 O O . HIS A 1 256 ? 7.299 23.870 -0.876 1.00 95.56 256 HIS A O 1
ATOM 1985 N N . ALA A 1 257 ? 5.496 22.661 -0.303 1.00 95.81 257 ALA A N 1
ATOM 1986 C CA . ALA A 1 257 ? 5.128 22.338 -1.671 1.00 95.81 257 ALA A CA 1
ATOM 1987 C C . ALA A 1 257 ? 4.896 23.607 -2.503 1.00 95.81 257 ALA A C 1
ATOM 1989 O O . ALA A 1 257 ? 5.359 23.686 -3.629 1.00 95.81 257 ALA A O 1
ATOM 1990 N N . GLY A 1 258 ? 4.234 24.638 -1.979 1.00 95.38 258 GLY A N 1
ATOM 1991 C CA . GLY A 1 258 ? 4.058 25.861 -2.760 1.00 95.38 258 GLY A CA 1
ATOM 1992 C C . GLY A 1 258 ? 5.329 26.689 -2.948 1.00 95.38 258 GLY A C 1
ATOM 1993 O O . GLY A 1 258 ? 5.423 27.368 -3.967 1.00 95.38 258 GLY A O 1
ATOM 1994 N N . ILE A 1 259 ? 6.325 26.599 -2.058 1.00 94.00 259 ILE A N 1
ATOM 1995 C CA . ILE A 1 259 ? 7.666 27.155 -2.321 1.00 94.00 259 ILE A CA 1
ATOM 1996 C C . ILE A 1 259 ? 8.295 26.434 -3.519 1.00 94.00 259 ILE A C 1
ATOM 1998 O O . ILE A 1 259 ? 8.760 27.086 -4.448 1.00 94.00 259 ILE A O 1
ATOM 2002 N N . GLU A 1 260 ? 8.230 25.100 -3.555 1.00 94.00 260 GLU A N 1
ATOM 2003 C CA . GLU A 1 260 ? 8.757 24.293 -4.670 1.00 94.00 260 GLU A CA 1
ATOM 2004 C C . GLU A 1 260 ? 8.022 24.527 -6.003 1.00 94.00 260 GLU A C 1
ATOM 2006 O O . GLU A 1 260 ? 8.507 24.140 -7.068 1.00 94.00 260 GLU A O 1
ATOM 2011 N N . TRP A 1 261 ? 6.817 25.097 -5.961 1.00 93.44 261 TRP A N 1
ATOM 2012 C CA . TRP A 1 261 ? 6.046 25.519 -7.136 1.00 93.44 261 TRP A CA 1
ATOM 2013 C C . TRP A 1 261 ? 6.198 27.017 -7.448 1.00 93.44 261 TRP A C 1
ATOM 2015 O O . TRP A 1 261 ? 5.628 27.495 -8.426 1.00 93.44 261 TRP A O 1
ATOM 2025 N N . GLY A 1 262 ? 6.954 27.761 -6.636 1.00 91.56 262 GLY A N 1
ATOM 2026 C CA . GLY A 1 262 ? 7.195 29.191 -6.821 1.00 91.56 262 GLY A CA 1
ATOM 2027 C C . GLY A 1 262 ? 6.036 30.104 -6.409 1.00 91.56 262 GLY A C 1
ATOM 2028 O O . GLY A 1 262 ? 6.049 31.283 -6.750 1.00 91.56 262 GLY A O 1
ATOM 2029 N N . TYR A 1 263 ? 5.036 29.602 -5.679 1.00 93.25 263 TYR A N 1
ATOM 2030 C CA . TYR A 1 263 ? 3.933 30.429 -5.171 1.00 93.25 263 TYR A CA 1
ATOM 2031 C C . TYR A 1 263 ? 4.338 31.300 -3.980 1.00 93.25 263 TYR A C 1
ATOM 2033 O O . TYR A 1 263 ? 3.765 32.371 -3.780 1.00 93.25 263 TYR A O 1
ATOM 2041 N N . TRP A 1 264 ? 5.310 30.847 -3.185 1.00 91.81 264 TRP A N 1
ATOM 2042 C CA . TRP A 1 264 ? 5.775 31.540 -1.985 1.00 91.81 264 TRP A CA 1
ATOM 2043 C C . TRP A 1 264 ? 7.296 31.541 -1.895 1.00 91.81 264 TRP A C 1
ATOM 2045 O O . TRP A 1 264 ? 7.968 30.652 -2.412 1.00 91.81 264 TRP A O 1
ATOM 2055 N N . HIS A 1 265 ? 7.841 32.525 -1.184 1.00 88.00 265 HIS A N 1
ATOM 2056 C CA . HIS A 1 265 ? 9.260 32.548 -0.857 1.00 88.00 265 HIS A CA 1
ATOM 2057 C C . HIS A 1 265 ? 9.570 31.597 0.302 1.00 88.00 265 HIS A C 1
ATOM 2059 O O . HIS A 1 265 ? 8.811 31.513 1.274 1.00 88.00 265 HIS A O 1
ATOM 2065 N N . GLY A 1 266 ? 10.702 30.898 0.187 1.00 83.44 266 GLY A N 1
ATOM 2066 C CA . GLY A 1 266 ? 11.241 30.058 1.251 1.00 83.44 266 GLY A CA 1
ATOM 2067 C C . GLY A 1 266 ? 11.691 30.877 2.468 1.00 83.44 266 GLY A C 1
ATOM 2068 O O . GLY A 1 266 ? 12.007 32.062 2.334 1.00 83.44 266 GLY A O 1
ATOM 2069 N N . PRO A 1 267 ? 11.729 30.272 3.666 1.00 84.19 267 PRO A N 1
ATOM 2070 C CA . PRO A 1 267 ? 12.218 30.950 4.859 1.00 84.19 267 PRO A CA 1
ATOM 2071 C C . PRO A 1 267 ? 13.726 31.200 4.774 1.00 84.19 267 PRO A C 1
ATOM 2073 O O . PRO A 1 267 ? 14.451 30.490 4.077 1.00 84.19 267 PRO A O 1
ATOM 2076 N N . ALA A 1 268 ? 14.212 32.169 5.555 1.00 77.94 268 ALA A N 1
ATOM 2077 C CA . ALA A 1 268 ? 15.628 32.538 5.593 1.00 77.94 268 ALA A CA 1
ATOM 2078 C C . ALA A 1 268 ? 16.554 31.345 5.884 1.00 77.94 268 ALA A C 1
ATOM 2080 O O . ALA A 1 268 ? 17.632 31.265 5.312 1.00 77.94 268 ALA A O 1
ATOM 2081 N N . SER A 1 269 ? 16.101 30.372 6.685 1.00 71.25 269 SER A N 1
ATOM 2082 C CA . SER A 1 269 ? 16.830 29.129 6.980 1.00 71.25 269 SER A CA 1
ATOM 2083 C C . SER A 1 269 ? 17.115 28.248 5.757 1.00 71.25 269 SER A C 1
ATOM 2085 O O . SER A 1 269 ? 17.980 27.384 5.826 1.00 71.25 269 SER A O 1
ATOM 2087 N N . CYS A 1 270 ? 16.403 28.456 4.649 1.00 72.94 270 CYS A N 1
ATOM 2088 C CA . CYS A 1 270 ? 16.616 27.781 3.369 1.00 72.94 270 CYS A CA 1
ATOM 2089 C C . CYS A 1 270 ? 17.295 28.669 2.321 1.00 72.94 270 CYS A C 1
ATOM 2091 O O . CYS A 1 270 ? 17.628 28.186 1.244 1.00 72.94 270 CYS A O 1
ATOM 2093 N N . ALA A 1 271 ? 17.481 29.958 2.616 1.00 61.69 271 ALA A N 1
ATOM 2094 C CA . ALA A 1 271 ? 18.184 30.905 1.755 1.00 61.69 271 ALA A CA 1
ATOM 2095 C C . ALA A 1 271 ? 19.705 30.903 2.006 1.00 61.69 271 ALA A C 1
ATOM 2097 O O . ALA A 1 271 ? 20.450 31.605 1.321 1.00 61.69 271 ALA A O 1
ATOM 2098 N N . VAL A 1 272 ? 20.176 30.130 2.991 1.00 54.22 272 VAL A N 1
ATOM 2099 C CA . VAL A 1 272 ? 21.568 30.149 3.446 1.00 54.22 272 VAL A CA 1
ATOM 2100 C C . VAL A 1 272 ? 22.447 29.260 2.559 1.00 54.22 272 VAL A C 1
ATOM 2102 O O . VAL A 1 272 ? 22.877 28.188 2.957 1.00 54.22 272 VAL A O 1
ATOM 2105 N N . ASN A 1 273 ? 22.750 29.753 1.358 1.00 52.16 273 ASN A N 1
ATOM 2106 C CA . ASN A 1 273 ? 24.019 29.452 0.677 1.00 52.16 273 ASN A CA 1
ATOM 2107 C C . ASN A 1 273 ? 25.146 30.401 1.129 1.00 52.16 273 ASN A C 1
ATOM 2109 O O . ASN A 1 273 ? 26.257 30.334 0.617 1.00 52.16 273 ASN A O 1
ATOM 2113 N N . ALA A 1 274 ? 24.876 31.290 2.086 1.00 48.31 274 ALA A N 1
ATOM 2114 C CA . ALA A 1 274 ? 25.879 32.144 2.699 1.00 48.31 274 ALA A CA 1
ATOM 2115 C C . ALA A 1 274 ? 26.194 31.615 4.100 1.00 48.31 274 ALA A C 1
ATOM 2117 O O . ALA A 1 274 ? 25.735 32.162 5.101 1.00 48.31 274 ALA A O 1
ATOM 2118 N N . MET A 1 275 ? 26.971 30.530 4.176 1.00 55.03 275 MET A N 1
ATOM 2119 C CA . MET A 1 275 ? 27.864 30.413 5.324 1.00 55.03 275 MET A CA 1
ATOM 2120 C C . MET A 1 275 ? 28.767 31.642 5.254 1.00 55.03 275 MET A C 1
ATOM 2122 O O . MET A 1 275 ? 29.486 31.829 4.272 1.00 55.03 275 MET A O 1
ATOM 2126 N N . GLU A 1 276 ? 28.672 32.522 6.243 1.00 54.62 276 GLU A N 1
ATOM 2127 C CA . GLU A 1 276 ? 29.675 33.557 6.442 1.00 54.62 276 GLU A CA 1
ATOM 2128 C C . GLU A 1 276 ? 30.932 32.817 6.904 1.00 54.62 276 GLU A C 1
ATOM 2130 O O . GLU A 1 276 ? 31.104 32.510 8.078 1.00 54.62 276 GLU A O 1
ATOM 2135 N N . VAL A 1 277 ? 31.727 32.368 5.934 1.00 56.50 277 VAL A N 1
ATOM 2136 C CA . VAL A 1 277 ? 32.957 31.622 6.180 1.00 56.50 277 VAL A CA 1
ATOM 2137 C C . VAL A 1 277 ? 33.938 32.597 6.806 1.00 56.50 277 VAL A C 1
ATOM 2139 O O . VAL A 1 277 ? 34.479 33.468 6.121 1.00 56.50 277 VAL A O 1
ATOM 2142 N N . THR A 1 278 ? 34.151 32.474 8.112 1.00 67.88 278 THR A N 1
ATOM 2143 C CA . THR A 1 278 ? 35.053 33.375 8.837 1.00 67.88 278 THR A CA 1
ATOM 2144 C C . THR A 1 278 ? 36.490 32.858 8.869 1.00 67.88 278 THR A C 1
ATOM 2146 O O . THR A 1 278 ? 37.417 33.636 9.094 1.00 67.88 278 THR A O 1
ATOM 2149 N N . ASN A 1 279 ? 36.702 31.562 8.605 1.00 76.69 279 ASN A N 1
ATOM 2150 C CA . ASN A 1 279 ? 38.018 30.927 8.602 1.00 76.69 279 ASN A CA 1
ATOM 2151 C C . ASN A 1 279 ? 38.106 29.714 7.643 1.00 76.69 279 ASN A C 1
ATOM 2153 O O . ASN A 1 279 ? 37.108 29.204 7.136 1.00 76.69 279 ASN A O 1
ATOM 2157 N N . ILE A 1 280 ? 39.338 29.271 7.364 1.00 77.88 280 ILE A N 1
ATOM 2158 C CA . ILE A 1 280 ? 39.641 28.196 6.400 1.00 77.88 280 ILE A CA 1
ATOM 2159 C C . ILE A 1 280 ? 39.188 26.817 6.912 1.00 77.88 280 ILE A C 1
ATOM 2161 O O . ILE A 1 280 ? 38.815 25.972 6.104 1.00 77.88 280 ILE A O 1
ATOM 2165 N N . GLU A 1 281 ? 39.169 26.584 8.227 1.00 77.69 281 GLU A N 1
ATOM 2166 C CA . GLU A 1 281 ? 38.676 25.324 8.808 1.00 77.69 281 GLU A CA 1
ATOM 2167 C C . GLU A 1 281 ? 37.161 25.161 8.606 1.00 77.69 281 GLU A C 1
ATOM 2169 O O . GLU A 1 281 ? 36.713 24.093 8.195 1.00 77.69 281 GLU A O 1
ATOM 2174 N N . GLU A 1 282 ? 36.375 26.227 8.783 1.00 63.56 282 GLU A N 1
ATOM 2175 C CA . GLU A 1 282 ? 34.939 26.267 8.468 1.00 63.56 282 GLU A CA 1
ATOM 2176 C C . GLU A 1 282 ? 34.671 26.078 6.971 1.00 63.56 282 GLU A C 1
ATOM 2178 O O . GLU A 1 282 ? 33.678 25.451 6.599 1.00 63.56 282 GLU A O 1
ATOM 2183 N N . LEU A 1 283 ? 35.565 26.571 6.106 1.00 68.62 283 LEU A N 1
ATOM 2184 C CA . LEU A 1 283 ? 35.481 26.348 4.663 1.00 68.62 283 LEU A CA 1
ATOM 2185 C C . LEU A 1 283 ? 35.741 24.884 4.301 1.00 68.62 283 LEU A C 1
ATOM 2187 O O . LEU A 1 283 ? 34.987 24.310 3.522 1.00 68.62 283 LEU A O 1
ATOM 2191 N N . ILE A 1 284 ? 36.785 24.274 4.871 1.00 72.50 284 ILE A N 1
ATOM 2192 C CA . ILE A 1 284 ? 37.111 22.858 4.655 1.00 72.50 284 ILE A CA 1
ATOM 2193 C C . ILE A 1 284 ? 35.962 21.980 5.161 1.00 72.50 284 ILE A C 1
ATOM 2195 O O . ILE A 1 284 ? 35.495 21.120 4.421 1.00 72.50 284 ILE A O 1
ATOM 2199 N N . LEU A 1 285 ? 35.419 22.268 6.347 1.00 62.34 285 LEU A N 1
ATOM 2200 C CA . LEU A 1 285 ? 34.255 21.566 6.897 1.00 62.34 285 LEU A CA 1
ATOM 2201 C C . LEU A 1 285 ? 32.990 21.745 6.041 1.00 62.34 285 LEU A C 1
ATOM 2203 O O . LEU A 1 285 ? 32.196 20.813 5.925 1.00 62.34 285 LEU A O 1
ATOM 2207 N N . SER A 1 286 ? 32.783 22.914 5.430 1.00 59.56 286 SER A N 1
ATOM 2208 C CA . SER A 1 286 ? 31.668 23.165 4.503 1.00 59.56 286 SER A CA 1
ATOM 2209 C C . SER A 1 286 ? 31.824 22.396 3.183 1.00 59.56 286 SER A C 1
ATOM 2211 O O . SER A 1 286 ? 30.849 21.860 2.653 1.00 59.56 286 SER A O 1
ATOM 2213 N N . LEU A 1 287 ? 33.058 22.282 2.681 1.00 63.16 287 LEU A N 1
ATOM 2214 C CA . LEU A 1 287 ? 33.392 21.512 1.480 1.00 63.16 287 LEU A CA 1
ATOM 2215 C C . LEU A 1 287 ? 33.314 19.995 1.716 1.00 63.16 287 LEU A C 1
ATOM 2217 O O . LEU A 1 287 ? 32.887 19.273 0.818 1.00 63.16 287 LEU A O 1
ATOM 2221 N N . GLU A 1 288 ? 33.682 19.515 2.907 1.00 69.38 288 GLU A N 1
ATOM 2222 C CA . GLU A 1 288 ? 33.589 18.098 3.288 1.00 69.38 288 GLU A CA 1
ATOM 2223 C C . GLU A 1 288 ? 32.146 17.645 3.546 1.00 69.38 288 GLU A C 1
ATOM 2225 O O . GLU A 1 288 ? 31.782 16.531 3.171 1.00 69.38 288 GLU A O 1
ATOM 2230 N N . ASN A 1 289 ? 31.310 18.493 4.157 1.00 62.31 289 ASN A N 1
ATOM 2231 C CA . ASN A 1 289 ? 29.926 18.137 4.492 1.00 62.31 289 ASN A CA 1
ATOM 2232 C C . ASN A 1 289 ? 28.918 18.423 3.365 1.00 62.31 289 ASN A C 1
ATOM 2234 O O . ASN A 1 289 ? 27.815 17.877 3.390 1.00 62.31 289 ASN A O 1
ATOM 2238 N N . GLY A 1 290 ? 29.293 19.238 2.372 1.00 60.69 290 GLY A N 1
ATOM 2239 C CA . GLY A 1 290 ? 28.412 19.674 1.291 1.00 60.69 290 GLY A CA 1
ATOM 2240 C C . GLY A 1 290 ? 27.327 20.646 1.771 1.00 60.69 290 GLY A C 1
ATOM 2241 O O . GLY A 1 290 ? 26.787 20.533 2.872 1.00 60.69 290 GLY A O 1
ATOM 2242 N N . ALA A 1 291 ? 26.981 21.633 0.943 1.00 63.12 291 ALA A N 1
ATOM 2243 C CA . ALA A 1 291 ? 25.893 22.549 1.273 1.00 63.12 291 ALA A CA 1
ATOM 2244 C C . ALA A 1 291 ? 24.553 21.783 1.352 1.00 63.12 291 ALA A C 1
ATOM 2246 O O . ALA A 1 291 ? 24.274 20.955 0.476 1.00 63.12 291 ALA A O 1
ATOM 2247 N N . PRO A 1 292 ? 23.706 22.042 2.368 1.00 68.75 292 PRO A N 1
ATOM 2248 C CA . PRO A 1 292 ? 22.397 21.411 2.449 1.00 68.75 292 PRO A CA 1
ATOM 2249 C C . PRO A 1 292 ? 21.551 21.790 1.222 1.00 68.75 292 PRO A C 1
ATOM 2251 O O . PRO A 1 292 ? 21.620 22.928 0.751 1.00 68.75 292 PRO A O 1
ATOM 2254 N N . PRO A 1 293 ? 20.734 20.864 0.692 1.00 80.38 293 PRO A N 1
ATOM 2255 C CA . PRO A 1 293 ? 19.963 21.119 -0.516 1.00 80.38 293 PRO A CA 1
ATOM 2256 C C . PRO A 1 293 ? 18.913 22.215 -0.299 1.00 80.38 293 PRO A C 1
ATOM 2258 O O . PRO A 1 293 ? 18.331 22.352 0.783 1.00 80.38 293 PRO A O 1
ATOM 2261 N N . SER A 1 294 ? 18.647 22.973 -1.366 1.00 84.44 294 SER A N 1
ATOM 2262 C CA . SER A 1 294 ? 17.647 24.043 -1.389 1.00 84.44 294 SER A CA 1
ATOM 2263 C C . SER A 1 294 ? 16.249 23.525 -1.042 1.00 84.44 294 SER A C 1
ATOM 2265 O O . SER A 1 294 ? 15.841 22.453 -1.480 1.00 84.44 294 SER A O 1
ATOM 2267 N N . CYS A 1 295 ? 15.477 24.320 -0.297 1.00 87.00 295 CYS A N 1
ATOM 2268 C CA . CYS A 1 295 ? 14.065 24.025 -0.018 1.00 87.00 295 CYS A CA 1
ATOM 2269 C C . CYS A 1 295 ? 13.119 24.460 -1.148 1.00 87.00 295 CYS A C 1
ATOM 2271 O O . CYS A 1 295 ? 11.916 24.232 -1.059 1.00 87.00 295 CYS A O 1
ATOM 2273 N N . SER A 1 296 ? 13.637 25.143 -2.169 1.00 88.25 296 SER A N 1
ATOM 2274 C CA . SER A 1 296 ? 12.834 25.642 -3.291 1.00 88.25 296 SER A CA 1
ATOM 2275 C C . SER A 1 296 ? 12.838 24.701 -4.489 1.00 88.25 296 SER A C 1
ATOM 2277 O O . SER A 1 296 ? 12.035 24.869 -5.400 1.00 88.25 296 SER A O 1
ATOM 2279 N N . GLU A 1 297 ? 13.725 23.711 -4.502 1.00 87.50 297 GLU A N 1
ATOM 2280 C CA . GLU A 1 297 ? 13.819 22.739 -5.582 1.00 87.50 297 GLU A CA 1
ATOM 2281 C C . GLU A 1 297 ? 13.359 21.374 -5.086 1.00 87.50 297 GLU A C 1
ATOM 2283 O O . GLU A 1 297 ? 13.924 20.807 -4.153 1.00 87.50 297 GLU A O 1
ATOM 2288 N N . ALA A 1 298 ? 12.321 20.833 -5.723 1.00 90.62 298 ALA A N 1
ATOM 2289 C CA . ALA A 1 298 ? 11.843 19.498 -5.402 1.00 90.62 298 ALA A CA 1
ATOM 2290 C C . ALA A 1 298 ? 12.831 18.453 -5.959 1.00 90.62 298 ALA A C 1
ATOM 2292 O O . ALA A 1 298 ? 12.948 18.347 -7.183 1.00 90.62 298 ALA A O 1
ATOM 2293 N N . PRO A 1 299 ? 13.474 17.619 -5.116 1.00 85.25 299 PRO A N 1
ATOM 2294 C CA . PRO A 1 299 ? 14.438 16.618 -5.582 1.00 85.25 299 PRO A CA 1
ATOM 2295 C C . PRO A 1 299 ? 13.767 15.489 -6.372 1.00 85.25 299 PRO A C 1
ATOM 2297 O O . PRO A 1 299 ? 14.405 14.785 -7.151 1.00 85.25 299 PRO A O 1
ATOM 2300 N N . TRP A 1 300 ? 12.465 15.292 -6.157 1.00 88.38 300 TRP A N 1
ATOM 2301 C CA . TRP A 1 300 ? 11.690 14.255 -6.811 1.00 88.38 300 TRP A CA 1
ATOM 2302 C C . TRP A 1 300 ? 10.214 14.636 -6.894 1.00 88.38 300 TRP A C 1
ATOM 2304 O O . TRP A 1 300 ? 9.662 15.248 -5.972 1.00 88.38 300 TRP A O 1
ATOM 2314 N N . ARG A 1 301 ? 9.566 14.237 -7.993 1.00 91.12 301 ARG A N 1
ATOM 2315 C CA . ARG A 1 301 ? 8.128 14.400 -8.214 1.00 91.12 301 ARG A CA 1
ATOM 2316 C C . ARG A 1 301 ? 7.521 13.126 -8.791 1.00 91.12 301 ARG A C 1
ATOM 2318 O O . ARG A 1 301 ? 8.093 12.513 -9.687 1.00 91.12 301 ARG A O 1
ATOM 2325 N N . LEU A 1 302 ? 6.313 12.796 -8.347 1.00 89.19 302 LEU A N 1
ATOM 2326 C CA . LEU A 1 302 ? 5.477 11.745 -8.926 1.00 89.19 302 LEU A CA 1
ATOM 2327 C C . LEU A 1 302 ? 4.060 12.274 -9.108 1.00 89.19 302 LEU A C 1
ATOM 2329 O O . LEU A 1 302 ? 3.503 12.914 -8.222 1.00 89.19 302 LEU A O 1
ATOM 2333 N N . PHE A 1 303 ? 3.500 12.071 -10.303 1.00 90.94 303 PHE A N 1
ATOM 2334 C CA . PHE A 1 303 ? 2.205 12.641 -10.703 1.00 90.94 303 PHE A CA 1
ATOM 2335 C C . PHE A 1 303 ? 2.087 14.157 -10.427 1.00 90.94 303 PHE A C 1
ATOM 2337 O O . PHE A 1 303 ? 1.025 14.657 -10.069 1.00 90.94 303 PHE A O 1
ATOM 2344 N N . GLY A 1 304 ? 3.199 14.888 -10.563 1.00 88.25 304 GLY A N 1
ATOM 2345 C CA . GLY A 1 304 ? 3.284 16.331 -10.308 1.00 88.25 304 GLY A CA 1
ATOM 2346 C C . GLY A 1 304 ? 3.486 16.725 -8.840 1.00 88.25 304 GLY A C 1
ATOM 2347 O O . GLY A 1 304 ? 3.889 17.857 -8.578 1.00 88.25 304 GLY A O 1
ATOM 2348 N N . LEU A 1 305 ? 3.294 15.813 -7.884 1.00 93.25 305 LEU A N 1
ATOM 2349 C CA . LEU A 1 305 ? 3.476 16.073 -6.455 1.00 93.25 305 LEU A CA 1
ATOM 2350 C C . LEU A 1 305 ? 4.920 15.816 -6.024 1.00 93.25 305 LEU A C 1
ATOM 2352 O O . LEU A 1 305 ? 5.508 14.792 -6.367 1.00 93.25 305 LEU A O 1
ATOM 2356 N N . SER A 1 306 ? 5.477 16.744 -5.253 1.00 95.12 306 SER A N 1
ATOM 2357 C CA . SER A 1 306 ? 6.764 16.581 -4.582 1.00 95.12 306 SER A CA 1
ATOM 2358 C C . SER A 1 306 ? 6.637 15.743 -3.312 1.00 95.12 306 SER A C 1
ATOM 2360 O O . SER A 1 306 ? 5.532 15.508 -2.813 1.00 95.12 306 SER A O 1
ATOM 2362 N N . LEU A 1 307 ? 7.770 15.336 -2.733 1.00 93.81 307 LEU A N 1
ATOM 2363 C CA . LEU A 1 307 ? 7.797 14.681 -1.419 1.00 93.81 307 LEU A CA 1
ATOM 2364 C C . LEU A 1 307 ? 7.118 15.537 -0.331 1.00 93.81 307 LEU A C 1
ATOM 2366 O O . LEU A 1 307 ? 6.390 14.994 0.501 1.00 93.81 307 LEU A O 1
ATOM 2370 N N . ALA A 1 308 ? 7.268 16.866 -0.380 1.00 95.19 308 ALA A N 1
ATOM 2371 C CA . ALA A 1 308 ? 6.568 17.792 0.512 1.00 95.19 308 ALA A CA 1
ATOM 2372 C C . ALA A 1 308 ? 5.040 17.762 0.313 1.00 95.19 308 ALA A C 1
ATOM 2374 O O . ALA A 1 308 ? 4.279 17.732 1.284 1.00 95.19 308 ALA A O 1
ATOM 2375 N N . GLY A 1 309 ? 4.581 17.695 -0.941 1.00 95.69 309 GLY A N 1
ATOM 2376 C CA . GLY A 1 309 ? 3.166 17.526 -1.277 1.00 95.69 309 GLY A CA 1
ATOM 2377 C C . GLY A 1 309 ? 2.598 16.190 -0.785 1.00 95.69 309 GLY A C 1
ATOM 2378 O O . GLY A 1 309 ? 1.506 16.147 -0.218 1.00 95.69 309 GLY A O 1
ATOM 2379 N N . TYR A 1 310 ? 3.354 15.099 -0.916 1.00 96.12 310 TYR A N 1
ATOM 2380 C CA . TYR A 1 310 ? 2.970 13.809 -0.339 1.00 96.12 310 TYR A CA 1
ATOM 2381 C C . TYR A 1 310 ? 2.923 13.848 1.194 1.00 96.12 310 TYR A C 1
ATOM 2383 O O . TYR A 1 310 ? 1.990 13.296 1.781 1.00 96.12 310 TYR A O 1
ATOM 2391 N N . ASN A 1 311 ? 3.856 14.548 1.848 1.00 96.62 311 ASN A N 1
ATOM 2392 C CA . ASN A 1 311 ? 3.815 14.763 3.293 1.00 96.62 311 ASN A CA 1
ATOM 2393 C C . ASN A 1 311 ? 2.556 15.536 3.731 1.00 96.62 311 ASN A C 1
ATOM 2395 O O . ASN A 1 311 ? 1.928 15.157 4.724 1.00 96.62 311 ASN A O 1
ATOM 2399 N N . MET A 1 312 ? 2.147 16.568 2.980 1.00 97.44 312 MET A N 1
ATOM 2400 C CA . MET A 1 312 ? 0.887 17.279 3.225 1.00 97.44 312 MET A CA 1
ATOM 2401 C C . MET A 1 312 ? -0.296 16.303 3.234 1.00 97.44 312 MET A C 1
ATOM 2403 O O . MET A 1 312 ? -1.059 16.261 4.199 1.00 97.44 312 MET A O 1
ATOM 2407 N N . LEU A 1 313 ? -0.430 15.485 2.186 1.00 97.19 313 LEU A N 1
ATOM 2408 C CA . LEU A 1 313 ? -1.540 14.537 2.047 1.00 97.19 313 LEU A CA 1
ATOM 2409 C C . LEU A 1 313 ? -1.528 13.455 3.134 1.00 97.19 313 LEU A C 1
ATOM 2411 O O . LEU A 1 313 ? -2.571 13.157 3.718 1.00 97.19 313 LEU A O 1
ATOM 2415 N N . ALA A 1 314 ? -0.357 12.890 3.438 1.00 97.25 314 ALA A N 1
ATOM 2416 C CA . ALA A 1 314 ? -0.205 11.889 4.491 1.00 97.25 314 ALA A CA 1
ATOM 2417 C C . ALA A 1 314 ? -0.574 12.464 5.868 1.00 97.25 314 ALA A C 1
ATOM 2419 O O . ALA A 1 314 ? -1.334 11.847 6.619 1.00 97.25 314 ALA A O 1
ATOM 2420 N N . SER A 1 315 ? -0.096 13.674 6.170 1.00 98.06 315 SER A N 1
ATOM 2421 C CA . SER A 1 315 ? -0.412 14.382 7.413 1.00 98.06 315 SER A CA 1
ATOM 2422 C C . SER A 1 315 ? -1.906 14.677 7.518 1.00 98.06 315 SER A C 1
ATOM 2424 O O . SER A 1 315 ? -2.511 14.394 8.548 1.00 98.06 315 SER A O 1
ATOM 2426 N N . LEU A 1 316 ? -2.544 15.147 6.444 1.00 97.31 316 LEU A N 1
ATOM 2427 C CA . LEU A 1 316 ? -3.990 15.373 6.425 1.00 97.31 316 LEU A CA 1
ATOM 2428 C C . LEU A 1 316 ? -4.778 14.077 6.676 1.00 97.31 316 LEU A C 1
ATOM 2430 O O . LEU A 1 316 ? -5.714 14.066 7.476 1.00 97.31 316 LEU A O 1
ATOM 2434 N N . GLY A 1 317 ? -4.381 12.967 6.049 1.00 95.56 317 GLY A N 1
ATOM 2435 C CA . GLY A 1 317 ? -4.999 11.657 6.270 1.00 95.56 317 GLY A CA 1
ATOM 2436 C C . GLY A 1 317 ? -4.904 11.191 7.728 1.00 95.56 317 GLY A C 1
ATOM 2437 O O . GLY A 1 317 ? -5.894 10.729 8.301 1.00 95.56 317 GLY A O 1
ATOM 2438 N N . LEU A 1 318 ? -3.741 11.366 8.362 1.00 96.38 318 LEU A N 1
ATOM 2439 C CA . LEU A 1 318 ? -3.534 11.025 9.773 1.00 96.38 318 LEU A CA 1
ATOM 2440 C C . LEU A 1 318 ? -4.278 11.972 10.725 1.00 96.38 318 LEU A C 1
ATOM 2442 O O . LEU A 1 318 ? -4.816 11.507 11.733 1.00 96.38 318 LEU A O 1
ATOM 2446 N N . ALA A 1 319 ? -4.390 13.263 10.393 1.00 96.38 319 ALA A N 1
ATOM 2447 C CA . ALA A 1 319 ? -5.217 14.216 11.134 1.00 96.38 319 ALA A CA 1
ATOM 2448 C C . ALA A 1 319 ? -6.693 13.798 11.127 1.00 96.38 319 ALA A C 1
ATOM 2450 O O . ALA A 1 319 ? -7.336 13.764 12.179 1.00 96.38 319 ALA A O 1
ATOM 2451 N N . LEU A 1 320 ? -7.223 13.425 9.956 1.00 93.81 320 LEU A N 1
ATOM 2452 C CA . LEU A 1 320 ? -8.590 12.926 9.827 1.00 93.81 320 LEU A CA 1
ATOM 2453 C C . LEU A 1 320 ? -8.782 11.644 10.639 1.00 93.81 320 LEU A C 1
ATOM 2455 O O . LEU A 1 320 ? -9.740 11.550 11.401 1.00 93.81 320 LEU A O 1
ATOM 2459 N N . LEU A 1 321 ? -7.853 10.688 10.552 1.00 92.94 321 LEU A N 1
ATOM 2460 C CA . LEU A 1 321 ? -7.917 9.448 11.328 1.00 92.94 321 LEU A CA 1
ATOM 2461 C C . LEU A 1 321 ? -7.918 9.712 12.845 1.00 92.94 321 LEU A C 1
ATOM 2463 O O . LEU A 1 321 ? -8.695 9.094 13.576 1.00 92.94 321 LEU A O 1
ATOM 2467 N N . ALA A 1 322 ? -7.092 10.647 13.323 1.00 93.31 322 ALA A N 1
ATOM 2468 C CA . ALA A 1 322 ? -7.044 11.044 14.729 1.00 93.31 322 ALA A CA 1
ATOM 2469 C C . ALA A 1 322 ? -8.352 11.718 15.186 1.00 93.31 322 ALA A C 1
ATOM 2471 O O . ALA A 1 322 ? -8.929 11.318 16.205 1.00 93.31 322 ALA A O 1
ATOM 2472 N N . GLY A 1 323 ? -8.847 12.688 14.412 1.00 89.94 323 GLY A N 1
ATOM 2473 C CA . GLY A 1 323 ? -9.990 13.534 14.757 1.00 89.94 323 GLY A CA 1
ATOM 2474 C C . GLY A 1 323 ? -11.368 12.912 14.506 1.00 89.94 323 GLY A C 1
ATOM 2475 O O . GLY A 1 323 ? -12.343 13.322 15.137 1.00 89.94 323 GLY A O 1
ATOM 2476 N N . PHE A 1 324 ? -11.476 11.903 13.636 1.00 81.69 324 PHE A N 1
ATOM 2477 C CA . PHE A 1 324 ? -12.759 11.400 13.122 1.00 81.69 324 PHE A CA 1
ATOM 2478 C C . PHE A 1 324 ? -13.773 11.003 14.219 1.00 81.69 324 PHE A C 1
ATOM 2480 O O . PHE A 1 324 ? -14.890 11.527 14.221 1.00 81.69 324 PHE A O 1
ATOM 2487 N N . PRO A 1 325 ? -13.421 10.179 15.226 1.00 74.12 325 PRO A N 1
ATOM 2488 C CA . PRO A 1 325 ? -14.333 9.866 16.325 1.00 74.12 325 PRO A CA 1
ATOM 2489 C C . PRO A 1 325 ? -14.677 11.051 17.225 1.00 74.12 325 PRO A C 1
ATOM 2491 O O . PRO A 1 325 ? -15.767 11.066 17.778 1.00 74.12 325 PRO A O 1
ATOM 2494 N N . ILE A 1 326 ? -13.793 12.042 17.388 1.00 70.88 326 ILE A N 1
ATOM 2495 C CA . ILE A 1 326 ? -14.061 13.211 18.245 1.00 70.88 326 ILE A CA 1
ATOM 2496 C C . ILE A 1 326 ? -15.217 14.030 17.657 1.00 70.88 326 ILE A C 1
ATOM 2498 O O . ILE A 1 326 ? -16.107 14.458 18.388 1.00 70.88 326 ILE A O 1
ATOM 2502 N N . LEU A 1 327 ? -15.248 14.162 16.330 1.00 67.19 327 LEU A N 1
ATOM 2503 C CA . LEU A 1 327 ? -16.306 14.862 15.603 1.00 67.19 327 LEU A CA 1
ATOM 2504 C C . LEU A 1 327 ? -17.635 14.084 15.596 1.00 67.19 327 LEU A C 1
ATOM 2506 O O . LEU A 1 327 ? -18.702 14.694 15.583 1.00 67.19 327 LEU A O 1
ATOM 2510 N N . TYR A 1 328 ? -17.587 12.746 15.635 1.00 66.06 328 TYR A N 1
ATOM 2511 C CA . TYR A 1 328 ? -18.766 11.882 15.467 1.00 66.06 328 TYR A CA 1
ATOM 2512 C C . TYR A 1 328 ? -19.352 11.308 16.772 1.00 66.06 328 TYR A C 1
ATOM 2514 O O . TYR A 1 328 ? -20.473 10.803 16.768 1.00 66.06 328 TYR A O 1
ATOM 2522 N N . ARG A 1 329 ? -18.652 11.409 17.914 1.00 57.91 329 ARG A N 1
ATOM 2523 C CA . ARG A 1 329 ? -19.098 10.859 19.215 1.00 57.91 329 ARG A CA 1
ATOM 2524 C C . ARG A 1 329 ? -20.317 11.574 19.818 1.00 57.91 329 ARG A C 1
ATOM 2526 O O . ARG A 1 329 ? -20.815 11.145 20.850 1.00 57.91 329 ARG A O 1
ATOM 2533 N N . ARG A 1 330 ? -20.825 12.643 19.194 1.00 49.03 330 ARG A N 1
ATOM 2534 C CA . ARG A 1 330 ? -21.882 13.501 19.761 1.00 49.03 330 ARG A CA 1
ATOM 2535 C C . ARG A 1 330 ? -23.326 13.022 19.514 1.00 49.03 330 ARG A C 1
ATOM 2537 O O . ARG A 1 330 ? -24.240 13.792 19.784 1.00 49.03 330 ARG A O 1
ATOM 2544 N N . LYS A 1 331 ? -23.563 11.807 18.993 1.00 43.94 331 LYS A N 1
ATOM 2545 C CA . LYS A 1 331 ? -24.920 11.357 18.594 1.00 43.94 331 LYS A CA 1
ATOM 2546 C C . LYS A 1 331 ? -25.463 10.050 19.193 1.00 43.94 331 LYS A C 1
ATOM 2548 O O . LYS A 1 331 ? -26.585 9.704 18.856 1.00 43.94 331 LYS A O 1
ATOM 2553 N N . GLU A 1 332 ? -24.755 9.363 20.090 1.00 41.22 332 GLU A N 1
ATOM 2554 C CA . GLU A 1 332 ? -25.265 8.115 20.716 1.00 41.22 332 GLU A CA 1
ATOM 2555 C C . GLU A 1 332 ? -25.380 8.186 22.252 1.00 41.22 332 GLU A C 1
ATOM 2557 O O . GLU A 1 332 ? -25.339 7.173 22.940 1.00 41.22 332 GLU A O 1
ATOM 2562 N N . THR A 1 333 ? -25.545 9.386 22.810 1.00 35.88 333 THR A N 1
ATOM 2563 C CA . THR A 1 333 ? -25.932 9.578 24.219 1.00 35.88 333 THR A CA 1
ATOM 2564 C C . THR A 1 333 ? -27.206 10.410 24.300 1.00 35.88 333 THR A C 1
ATOM 2566 O O . THR A 1 333 ? -27.138 11.586 24.654 1.00 35.88 333 THR A O 1
ATOM 2569 N N . ILE A 1 334 ? -28.330 9.803 23.907 1.00 33.88 334 ILE A N 1
ATOM 2570 C CA . ILE A 1 334 ? -29.688 10.015 24.438 1.00 33.88 334 ILE A CA 1
ATOM 2571 C C . ILE A 1 334 ? -30.368 8.649 24.401 1.00 33.88 334 ILE A C 1
ATOM 2573 O O . ILE A 1 334 ? -30.280 8.000 23.334 1.00 33.88 334 ILE A O 1
#